Protein AF-A0A914HNK4-F1 (afdb_monomer)

Foldseek 3Di:
DDDDDDDPPPPPDDDPVVVQVVVVVVVCLVPVDDPVCQVPVCVLQLDDDDPDPVDQDCVSCVCCPPNHDDDHDDDDDDLQSPFPDDDDPPDDDDDDDDDDDQCVNRVDDPPDDDDDDDDDDDDDDDDDDDDDPVVVVVVVVVCVVDPDDTDGDDDGDDDDDDDPPDPDDDDDPDDDDDDPDDQWDWDADPNDIPPNDIQRDDLPVLRCVVQVQQQCVLVVNRPDPDDPPCDSNCCSPPDPDGDDDPDPPPPPD

Organism: Globodera rostochiensis (NCBI:txid31243)

Secondary structure (DSSP, 8-state):
--PPP---------SSHHHHHHHHHHHHHHHHS-HHHHHHTTTTTT----S-TTS--HHHHGGGGGG-----------GGGGSSSPPPTT-------PPPPHHHHTT--TTS-----------------PPPHHHHHHHHHHHHHS-----------------TT-S-----S-SS---S------EEETTEEESSS----BTTTTBTHHHHHHHHHHTT-TTSS---S--TTHHHHT---------------

Structure (mmCIF, N/CA/C/O backbone):
data_AF-A0A914HNK4-F1
#
_entry.id   AF-A0A914HNK4-F1
#
loop_
_atom_site.group_PDB
_atom_site.id
_atom_site.type_symbol
_atom_site.label_atom_id
_atom_site.label_alt_id
_atom_site.label_comp_id
_atom_site.label_asym_id
_atom_site.label_entity_id
_atom_site.label_seq_id
_atom_site.pdbx_PDB_ins_code
_atom_site.Cartn_x
_atom_site.Cartn_y
_atom_site.Cartn_z
_atom_site.occupancy
_atom_site.B_iso_or_equiv
_atom_site.auth_seq_id
_atom_site.auth_comp_id
_atom_site.auth_asym_id
_atom_site.auth_atom_id
_atom_site.pdbx_PDB_model_num
ATOM 1 N N . MET A 1 1 ? 20.812 17.623 50.195 1.00 41.59 1 MET A N 1
ATOM 2 C CA . MET A 1 1 ? 20.815 17.655 48.720 1.00 41.59 1 MET A CA 1
ATOM 3 C C . MET A 1 1 ? 21.854 16.670 48.224 1.00 41.59 1 MET A C 1
ATOM 5 O O . MET A 1 1 ? 23.027 16.880 48.506 1.00 41.59 1 MET A O 1
ATOM 9 N N . PRO A 1 2 ? 21.433 15.598 47.547 1.00 26.11 2 PRO A N 1
ATOM 10 C CA . PRO A 1 2 ? 22.301 14.939 46.588 1.00 26.11 2 PRO A CA 1
ATOM 11 C C . PRO A 1 2 ? 21.613 14.843 45.221 1.00 26.11 2 PRO A C 1
ATOM 13 O O . PRO A 1 2 ? 20.472 14.410 45.087 1.00 26.11 2 PRO A O 1
ATOM 16 N N . THR A 1 3 ? 22.340 15.309 44.218 1.00 31.55 3 THR A N 1
ATOM 17 C CA . THR A 1 3 ? 22.081 15.225 42.785 1.00 31.55 3 THR A CA 1
ATOM 18 C C . THR A 1 3 ? 22.049 13.765 42.332 1.00 31.55 3 THR A C 1
ATOM 20 O O . THR A 1 3 ? 23.049 13.058 42.435 1.00 31.55 3 THR A O 1
ATOM 23 N N . THR A 1 4 ? 20.915 13.308 41.801 1.00 30.41 4 THR A N 1
ATOM 24 C CA . THR A 1 4 ? 20.829 12.029 41.090 1.00 30.41 4 THR A CA 1
ATOM 25 C C . THR A 1 4 ? 21.347 12.211 39.667 1.00 30.41 4 THR A C 1
ATOM 27 O O . THR A 1 4 ? 20.797 12.988 38.887 1.00 30.41 4 THR A O 1
ATOM 30 N N . MET A 1 5 ? 22.431 11.502 39.356 1.00 26.88 5 MET A N 1
ATOM 31 C CA . MET A 1 5 ? 22.945 11.304 38.005 1.00 26.88 5 MET A CA 1
ATOM 32 C C . MET A 1 5 ? 21.845 10.726 37.103 1.00 26.88 5 MET A C 1
ATOM 34 O O . MET A 1 5 ? 21.235 9.709 37.423 1.00 26.88 5 MET A O 1
ATOM 38 N N . ASN A 1 6 ? 21.599 11.397 35.978 1.00 32.06 6 ASN A N 1
ATOM 39 C CA . ASN A 1 6 ? 20.833 10.857 34.863 1.00 32.06 6 ASN A CA 1
ATOM 40 C C . ASN A 1 6 ? 21.664 9.761 34.187 1.00 32.06 6 ASN A C 1
ATOM 42 O O . ASN A 1 6 ? 22.653 10.078 33.528 1.00 32.06 6 ASN A O 1
ATOM 46 N N . ASP A 1 7 ? 21.242 8.504 34.303 1.00 26.48 7 ASP A N 1
ATOM 47 C CA . ASP A 1 7 ? 21.759 7.419 33.469 1.00 26.48 7 ASP A CA 1
ATOM 48 C C . ASP A 1 7 ? 20.991 7.372 32.134 1.00 26.48 7 ASP A C 1
ATOM 50 O O . ASP A 1 7 ? 19.780 7.122 32.118 1.00 26.48 7 ASP A O 1
ATOM 54 N N . PRO A 1 8 ? 21.658 7.573 30.983 1.00 35.38 8 PRO A N 1
ATOM 55 C CA . PRO A 1 8 ? 21.037 7.479 29.676 1.00 35.38 8 PRO A CA 1
ATOM 56 C C . PRO A 1 8 ? 21.084 6.021 29.215 1.00 35.38 8 PRO A C 1
ATOM 58 O O . PRO A 1 8 ? 21.949 5.621 28.445 1.00 35.38 8 PRO A O 1
ATOM 61 N N . LYS A 1 9 ? 20.129 5.204 29.659 1.00 27.27 9 LYS A N 1
ATOM 62 C CA . LYS A 1 9 ? 19.832 3.923 29.001 1.00 27.27 9 LYS A CA 1
ATOM 63 C C . LYS A 1 9 ? 18.525 4.046 28.231 1.00 27.27 9 LYS A C 1
ATOM 65 O O . LYS A 1 9 ? 17.505 3.466 28.595 1.00 27.27 9 LYS A O 1
ATOM 70 N N . LYS A 1 10 ? 18.574 4.804 27.127 1.00 30.48 10 LYS A N 1
ATOM 71 C CA . LYS A 1 10 ? 17.690 4.538 25.986 1.00 30.48 10 LYS A CA 1
ATOM 72 C C . LYS A 1 10 ? 17.990 3.103 25.570 1.00 30.48 10 LYS A C 1
ATOM 74 O O . LYS A 1 10 ? 19.060 2.835 25.037 1.00 30.48 10 LYS A O 1
ATOM 79 N N . LYS A 1 11 ? 17.084 2.181 25.893 1.00 28.31 11 LYS A N 1
ATOM 80 C CA . LYS A 1 11 ? 17.089 0.848 25.300 1.00 28.31 11 LYS A CA 1
ATOM 81 C C . LYS A 1 11 ? 17.112 1.054 23.785 1.00 28.31 11 LYS A C 1
ATOM 83 O O . LYS A 1 11 ? 16.215 1.713 23.260 1.00 28.31 11 LYS A O 1
ATOM 88 N N . GLU A 1 12 ? 18.149 0.550 23.124 1.00 26.45 12 GLU A N 1
ATOM 89 C CA . GLU A 1 12 ? 18.161 0.298 21.685 1.00 26.45 12 GLU A CA 1
ATOM 90 C C . GLU A 1 12 ? 17.046 -0.709 21.385 1.00 26.45 12 GLU A C 1
ATOM 92 O O . GLU A 1 12 ? 17.244 -1.917 21.334 1.00 26.45 12 GLU A O 1
ATOM 97 N N . GLY A 1 13 ? 15.823 -0.201 21.309 1.00 24.75 13 GLY A N 1
ATOM 98 C CA . GLY A 1 13 ? 14.720 -0.825 20.609 1.00 24.75 13 GLY A CA 1
ATOM 99 C C . GLY A 1 13 ? 14.635 -0.170 19.238 1.00 24.75 13 GLY A C 1
ATOM 100 O O . GLY A 1 13 ? 14.875 1.032 19.117 1.00 24.75 13 GLY A O 1
ATOM 101 N N . TRP A 1 14 ? 14.342 -0.982 18.230 1.00 24.53 14 TRP A N 1
ATOM 102 C CA . TRP A 1 14 ? 14.028 -0.629 16.845 1.00 24.53 14 TRP A CA 1
ATOM 103 C C . TRP A 1 14 ? 13.582 0.837 16.642 1.00 24.53 14 TRP A C 1
ATOM 105 O O . TRP A 1 14 ? 12.687 1.315 17.346 1.00 24.53 14 TRP A O 1
ATOM 115 N N . PRO A 1 15 ? 14.182 1.576 15.691 1.00 35.34 15 PRO A N 1
ATOM 116 C CA . PRO A 1 15 ? 14.077 3.030 15.621 1.00 35.34 15 PRO A CA 1
ATOM 117 C C . PRO A 1 15 ? 12.673 3.494 15.209 1.00 35.34 15 PRO A C 1
ATOM 119 O O . PRO A 1 15 ? 12.412 3.692 14.029 1.00 35.34 15 PRO A O 1
ATOM 122 N N . ASN A 1 16 ? 11.774 3.745 16.169 1.00 41.25 16 ASN A N 1
ATOM 123 C CA . ASN A 1 16 ? 10.491 4.450 15.977 1.00 41.25 16 ASN A CA 1
ATOM 124 C C . ASN A 1 16 ? 9.637 3.967 14.776 1.00 41.25 16 ASN A C 1
ATOM 126 O O . ASN A 1 16 ? 8.838 4.724 14.222 1.00 41.25 16 ASN A O 1
ATOM 130 N N . GLU A 1 17 ? 9.803 2.717 14.345 1.00 45.91 17 GLU A N 1
ATOM 131 C CA . GLU A 1 17 ? 9.047 2.110 13.252 1.00 45.91 17 GLU A CA 1
ATOM 132 C C . GLU A 1 17 ? 7.558 1.878 13.541 1.00 45.91 17 GLU A C 1
ATOM 134 O O . GLU A 1 17 ? 6.775 2.047 12.600 1.00 45.91 17 GLU A O 1
ATOM 139 N N . PRO A 1 18 ? 7.106 1.554 14.777 1.00 48.44 18 PRO A N 1
ATOM 140 C CA . PRO A 1 18 ? 5.693 1.246 14.977 1.00 48.44 18 PRO A CA 1
ATOM 141 C C . PRO A 1 18 ? 4.793 2.458 14.688 1.00 48.44 18 PRO A C 1
ATOM 143 O O . PRO A 1 18 ? 3.747 2.292 14.062 1.00 48.44 18 PRO A O 1
ATOM 146 N N . ASN A 1 19 ? 5.245 3.682 14.998 1.00 54.53 19 ASN A N 1
ATOM 147 C CA . ASN A 1 19 ? 4.492 4.906 14.696 1.00 54.53 19 ASN A CA 1
ATOM 148 C C . ASN A 1 19 ? 4.297 5.084 13.184 1.00 54.53 19 ASN A C 1
ATOM 150 O O . ASN A 1 19 ? 3.188 5.334 12.721 1.00 54.53 19 ASN A O 1
ATOM 154 N N . LYS A 1 20 ? 5.349 4.836 12.389 1.00 67.62 20 LYS A N 1
ATOM 155 C CA . LYS A 1 20 ? 5.287 4.972 10.925 1.00 67.62 20 LYS A CA 1
ATOM 156 C C . LYS A 1 20 ? 4.284 4.009 10.296 1.00 67.62 20 LYS A C 1
ATOM 158 O O . LYS A 1 20 ? 3.658 4.342 9.291 1.00 67.62 20 LYS A O 1
ATOM 163 N N . ARG A 1 21 ? 4.145 2.798 10.845 1.00 72.38 21 ARG A N 1
ATOM 164 C CA . ARG A 1 21 ? 3.201 1.810 10.312 1.00 72.38 21 ARG A CA 1
ATOM 165 C C . ARG A 1 21 ? 1.760 2.212 10.612 1.00 72.38 21 ARG A C 1
ATOM 167 O O . ARG A 1 21 ? 0.916 2.086 9.732 1.00 72.38 21 ARG A O 1
ATOM 174 N N . CYS A 1 22 ? 1.488 2.733 11.802 1.00 76.31 22 CYS A N 1
ATOM 175 C CA . CYS A 1 22 ? 0.156 3.211 12.164 1.00 76.31 22 CYS A CA 1
ATOM 176 C C . CYS A 1 22 ? -0.253 4.448 11.357 1.00 76.31 22 CYS A C 1
ATOM 178 O O . CYS A 1 22 ? -1.357 4.471 10.817 1.00 76.31 22 CYS A O 1
ATOM 180 N N . ASP A 1 23 ? 0.659 5.399 11.164 1.00 81.12 23 ASP A N 1
ATOM 181 C CA . ASP A 1 23 ? 0.443 6.561 10.295 1.00 81.12 23 ASP A CA 1
ATOM 182 C C . ASP A 1 23 ? 0.158 6.146 8.843 1.00 81.12 23 ASP A C 1
ATOM 184 O O . ASP A 1 23 ? -0.760 6.663 8.207 1.00 81.12 23 ASP A O 1
ATOM 188 N N . LYS A 1 24 ? 0.901 5.159 8.322 1.00 83.44 24 LYS A N 1
ATOM 189 C CA . LYS A 1 24 ? 0.671 4.601 6.983 1.00 83.44 24 LYS A CA 1
ATOM 190 C C . LYS A 1 24 ? -0.748 4.048 6.848 1.00 83.44 24 LYS A C 1
ATOM 192 O O . LYS A 1 24 ? -1.419 4.352 5.870 1.00 83.44 24 LYS A O 1
ATOM 197 N N . VAL A 1 25 ? -1.199 3.232 7.802 1.00 82.69 25 VAL A N 1
ATOM 198 C CA . VAL A 1 25 ? -2.546 2.631 7.766 1.00 82.69 25 VAL A CA 1
ATOM 199 C C . VAL A 1 25 ? -3.627 3.698 7.902 1.00 82.69 25 VAL A C 1
ATOM 201 O O . VAL A 1 25 ? -4.648 3.621 7.219 1.00 82.69 25 VAL A O 1
ATOM 204 N N . TYR A 1 26 ? -3.396 4.705 8.745 1.00 82.75 26 TYR A N 1
ATOM 205 C CA . TYR A 1 26 ? -4.299 5.839 8.894 1.00 82.75 26 TYR A CA 1
ATOM 206 C C . TYR A 1 26 ? -4.460 6.603 7.571 1.00 82.75 26 TYR A C 1
ATOM 208 O O . TYR A 1 26 ? -5.579 6.772 7.089 1.00 82.75 26 TYR A O 1
ATOM 216 N N . LEU A 1 27 ? -3.349 6.979 6.929 1.00 83.50 27 LEU A N 1
ATOM 217 C CA . LEU A 1 27 ? -3.361 7.681 5.643 1.00 83.50 27 LEU A CA 1
ATOM 218 C C . LEU A 1 27 ? -3.939 6.832 4.507 1.00 83.50 27 LEU A C 1
ATOM 220 O O . LEU A 1 27 ? -4.694 7.351 3.692 1.00 83.50 27 LEU A O 1
ATOM 224 N N . ASP A 1 28 ? -3.631 5.538 4.458 1.00 83.12 28 ASP A N 1
ATOM 225 C CA . ASP A 1 28 ? -4.189 4.616 3.463 1.00 83.12 28 ASP A CA 1
ATOM 226 C C . ASP A 1 28 ? -5.712 4.491 3.616 1.00 83.12 28 ASP A C 1
ATOM 228 O O . ASP A 1 28 ? -6.463 4.596 2.647 1.00 83.12 28 ASP A O 1
ATOM 232 N N . THR A 1 29 ? -6.200 4.385 4.853 1.00 83.88 29 THR A N 1
ATOM 233 C CA . THR A 1 29 ? -7.644 4.385 5.130 1.00 83.88 29 THR A CA 1
ATOM 234 C C . THR A 1 29 ? -8.288 5.704 4.695 1.00 83.88 29 THR A C 1
ATOM 236 O O . THR A 1 29 ? -9.396 5.703 4.155 1.00 83.88 29 THR A O 1
ATOM 239 N N . GLU A 1 30 ? -7.594 6.833 4.872 1.00 83.38 30 GLU A N 1
ATOM 240 C CA . GLU A 1 30 ? -8.105 8.150 4.496 1.00 83.38 30 GLU A CA 1
ATOM 241 C C . GLU A 1 30 ? -8.045 8.468 2.997 1.00 83.38 30 GLU A C 1
ATOM 243 O O . GLU A 1 30 ? -8.914 9.177 2.490 1.00 83.38 30 GLU A O 1
ATOM 248 N N . LEU A 1 31 ? -7.062 7.968 2.261 1.00 83.44 31 LEU A N 1
ATOM 249 C CA . LEU A 1 31 ? -6.863 8.362 0.865 1.00 83.44 31 LEU A CA 1
ATOM 250 C C . LEU A 1 31 ? -7.392 7.323 -0.127 1.00 83.44 31 LEU A C 1
ATOM 252 O O . LEU A 1 31 ? -7.830 7.697 -1.213 1.00 83.44 31 LEU A O 1
ATOM 256 N N . SER A 1 32 ? -7.412 6.042 0.244 1.00 83.94 32 SER A N 1
ATOM 257 C CA . SER A 1 32 ? -7.678 4.955 -0.706 1.00 83.94 32 SER A CA 1
ATOM 258 C C . SER A 1 32 ? -9.162 4.613 -0.868 1.00 83.94 32 SER A C 1
ATOM 2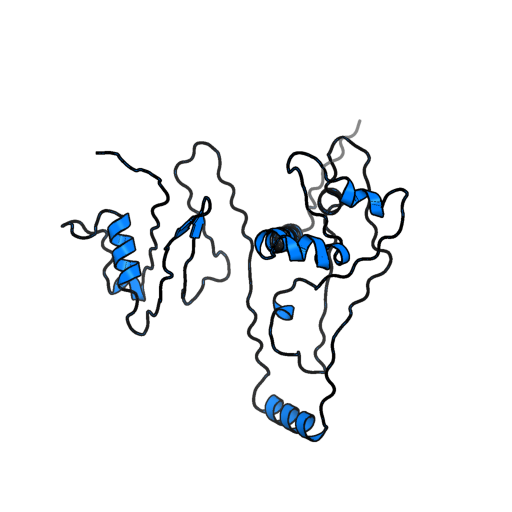60 O O . SER A 1 32 ? -9.546 4.016 -1.874 1.00 83.94 32 SER A O 1
ATOM 262 N N . TYR A 1 33 ? -10.019 4.980 0.093 1.00 85.06 33 TYR A N 1
ATOM 263 C CA . TYR A 1 33 ? -11.426 4.562 0.102 1.00 85.06 33 TYR A CA 1
ATOM 264 C C . TYR A 1 33 ? -12.404 5.714 -0.167 1.00 85.06 33 TYR A C 1
ATOM 266 O O . TYR A 1 33 ? -12.241 6.812 0.374 1.00 85.06 33 TYR A O 1
ATOM 274 N N . PRO A 1 34 ? -13.480 5.470 -0.943 1.00 87.56 34 PRO A N 1
ATOM 275 C CA . PRO A 1 34 ? -14.521 6.463 -1.159 1.00 87.56 34 PRO A CA 1
ATOM 276 C C . PRO A 1 34 ? -15.298 6.733 0.134 1.00 87.56 34 PRO A C 1
ATOM 278 O O . PRO A 1 34 ? -15.465 5.854 0.981 1.00 87.56 34 PRO A O 1
ATOM 281 N N . ILE A 1 35 ? -15.848 7.943 0.246 1.00 85.88 35 ILE A N 1
ATOM 282 C CA . ILE A 1 35 ? -16.588 8.404 1.434 1.00 85.88 35 ILE A CA 1
ATOM 283 C C . ILE A 1 35 ? -17.744 7.450 1.781 1.00 85.88 35 ILE A C 1
ATOM 285 O O . ILE A 1 35 ? -17.919 7.097 2.941 1.00 85.88 35 ILE A O 1
ATOM 289 N N . ALA A 1 36 ? -18.466 6.939 0.779 1.00 86.50 36 ALA A N 1
ATOM 290 C CA . ALA A 1 36 ? -19.566 5.998 0.998 1.00 86.50 36 ALA A CA 1
ATOM 291 C C . ALA A 1 36 ? -19.124 4.693 1.687 1.00 86.50 36 ALA A C 1
ATOM 293 O O . ALA A 1 36 ? -19.836 4.175 2.543 1.00 86.50 36 ALA A O 1
ATOM 294 N N . ALA A 1 37 ? -17.943 4.165 1.347 1.00 85.81 37 ALA A N 1
ATOM 295 C CA . ALA A 1 37 ? -17.419 2.967 1.999 1.00 85.81 37 ALA A CA 1
ATOM 296 C C . ALA A 1 37 ? -17.023 3.269 3.449 1.00 85.81 37 ALA A C 1
ATOM 298 O O . ALA A 1 37 ? -17.329 2.474 4.341 1.00 85.81 37 ALA A O 1
ATOM 299 N N . LYS A 1 38 ? -16.384 4.426 3.673 1.00 86.06 38 LYS A N 1
ATOM 300 C CA . LYS A 1 38 ? -15.967 4.915 4.994 1.00 86.06 38 LYS A CA 1
ATOM 301 C C . LYS A 1 38 ? -17.135 5.067 5.963 1.00 86.06 38 LYS A C 1
ATOM 303 O O . LYS A 1 38 ? -17.037 4.638 7.108 1.00 86.06 38 LYS A O 1
ATOM 308 N N . ASP A 1 39 ? -18.243 5.621 5.488 1.00 82.44 39 ASP A N 1
ATOM 309 C CA . ASP A 1 39 ? -19.430 5.824 6.316 1.00 82.44 39 ASP A CA 1
ATOM 310 C C . ASP A 1 39 ? -20.208 4.517 6.560 1.00 82.44 39 ASP A C 1
ATOM 312 O O . ASP A 1 39 ? -20.894 4.394 7.572 1.00 82.44 39 ASP A O 1
ATOM 316 N N . ALA A 1 40 ? -20.085 3.525 5.668 1.00 83.69 40 ALA A N 1
ATOM 317 C CA . ALA A 1 40 ? -20.773 2.240 5.782 1.00 83.69 40 ALA A CA 1
ATOM 318 C C . ALA A 1 40 ? -19.954 1.174 6.535 1.00 83.69 40 ALA A C 1
ATOM 320 O O . ALA A 1 40 ? -20.255 0.835 7.677 1.00 83.69 40 ALA A O 1
ATOM 321 N N . TYR A 1 41 ? -18.929 0.606 5.890 1.00 83.56 41 TYR A N 1
ATOM 322 C CA . TYR A 1 41 ? -18.212 -0.568 6.401 1.00 83.56 41 TYR A CA 1
ATOM 323 C C . TYR A 1 41 ? -17.167 -0.200 7.454 1.00 83.56 41 TYR A C 1
ATOM 325 O O . TYR A 1 41 ? -16.999 -0.914 8.441 1.00 83.56 41 TYR A O 1
ATOM 333 N N . PHE A 1 42 ? -16.475 0.928 7.285 1.00 85.19 42 PHE A N 1
ATOM 334 C CA . PHE A 1 42 ? -15.382 1.279 8.193 1.00 85.19 42 PHE A CA 1
ATOM 335 C C . PHE A 1 42 ? -15.863 1.661 9.599 1.00 85.19 42 PHE A C 1
ATOM 337 O O . PHE A 1 42 ? -15.088 1.530 10.545 1.00 85.19 42 PHE A O 1
ATOM 344 N N . GLY A 1 43 ? -17.143 2.000 9.784 1.00 82.88 43 GLY A N 1
ATOM 345 C CA . GLY A 1 43 ? -17.730 2.125 11.123 1.00 82.88 43 GLY A CA 1
ATOM 346 C C . GLY A 1 43 ? -17.557 0.851 11.964 1.00 82.88 43 GLY A C 1
ATOM 347 O O . GLY A 1 43 ? -17.223 0.931 13.145 1.00 82.88 43 GLY A O 1
ATOM 348 N N . VAL A 1 44 ? -17.662 -0.330 11.340 1.00 85.56 44 VAL A N 1
ATOM 349 C CA . VAL A 1 44 ? -17.431 -1.634 11.992 1.00 85.56 44 VAL A CA 1
ATOM 350 C C . VAL A 1 44 ? -15.961 -1.825 12.385 1.00 85.56 44 VAL A C 1
ATOM 352 O O . VAL A 1 44 ? -15.667 -2.438 13.410 1.00 85.56 44 VAL A O 1
ATOM 355 N N . ALA A 1 45 ? -15.043 -1.246 11.610 1.00 84.81 45 ALA A N 1
ATOM 356 C CA . ALA A 1 45 ? -13.614 -1.213 11.910 1.00 84.81 45 ALA A CA 1
ATOM 357 C C . ALA A 1 45 ? -13.240 -0.166 12.979 1.00 84.81 45 ALA A C 1
ATOM 359 O O . ALA A 1 45 ? -12.064 -0.029 13.317 1.00 84.81 45 ALA A O 1
ATOM 360 N N . GLY A 1 46 ? -14.217 0.554 13.547 1.00 82.38 46 GLY A N 1
ATOM 361 C CA . GLY A 1 46 ? -13.980 1.606 14.539 1.00 82.38 46 GLY A CA 1
ATOM 362 C C . GLY A 1 46 ? -13.488 2.917 13.930 1.00 82.38 46 GLY A C 1
ATOM 363 O O . GLY A 1 46 ? -12.942 3.761 14.637 1.00 82.38 46 GLY A O 1
ATOM 364 N N . TYR A 1 47 ? -13.665 3.098 12.622 1.00 85.06 47 TYR A N 1
ATOM 365 C CA . TYR A 1 47 ? -13.354 4.348 11.951 1.00 85.06 47 TYR A CA 1
ATOM 366 C C . TYR A 1 47 ? -14.495 5.349 12.125 1.00 85.06 47 TYR A C 1
ATOM 368 O O . TYR A 1 47 ? -15.662 5.051 11.867 1.00 85.06 47 TYR A O 1
ATOM 376 N N . PHE A 1 48 ? -14.134 6.574 12.494 1.00 82.44 48 PHE A N 1
ATOM 377 C CA . PHE A 1 48 ? -15.065 7.690 12.578 1.00 82.44 48 PHE A CA 1
ATOM 378 C C . PHE A 1 48 ? -14.504 8.855 11.775 1.00 82.44 48 PHE A C 1
ATOM 380 O O . PHE A 1 48 ? -13.474 9.431 12.140 1.00 82.44 48 PHE A O 1
ATOM 387 N N . ARG A 1 49 ? -15.202 9.193 10.689 1.00 79.00 49 ARG A N 1
ATOM 388 C CA . ARG A 1 49 ? -14.851 10.297 9.799 1.00 79.00 49 ARG A CA 1
ATOM 389 C C . ARG A 1 49 ? -14.926 11.633 10.530 1.00 79.00 49 ARG A C 1
ATOM 391 O O . ARG A 1 49 ? -15.936 11.930 11.178 1.00 79.00 49 ARG A O 1
ATOM 398 N N . ASP A 1 50 ? -13.893 12.449 10.363 1.00 77.81 50 ASP A N 1
ATOM 399 C CA . ASP A 1 50 ? -13.867 13.824 10.854 1.00 77.81 50 ASP A CA 1
ATOM 400 C C . ASP A 1 50 ? -14.649 14.730 9.897 1.00 77.81 50 ASP A C 1
ATOM 402 O O . ASP A 1 50 ? -14.407 14.748 8.689 1.00 77.81 50 ASP A O 1
ATOM 406 N N . THR A 1 51 ? -15.644 15.444 10.426 1.00 74.44 51 THR A N 1
ATOM 407 C CA . THR A 1 51 ? -16.417 16.440 9.665 1.00 74.44 51 THR A CA 1
ATOM 408 C C . THR A 1 51 ? -15.704 17.787 9.619 1.00 74.44 51 THR A C 1
ATOM 410 O O . THR A 1 51 ? -15.697 18.419 8.570 1.00 74.44 51 THR A O 1
ATOM 413 N N . ASP A 1 52 ? -15.051 18.168 10.723 1.00 76.19 52 ASP A N 1
ATOM 414 C CA . ASP A 1 52 ? -14.245 19.382 10.858 1.00 76.19 52 ASP A CA 1
ATOM 415 C C . ASP A 1 52 ? -12.822 18.995 11.282 1.00 76.19 52 ASP A C 1
ATOM 417 O O . ASP A 1 52 ? -12.636 18.458 12.370 1.00 76.19 52 ASP A O 1
ATOM 421 N N . LEU A 1 53 ? -11.803 19.307 10.473 1.00 68.88 53 LEU A N 1
ATOM 422 C CA . LEU A 1 53 ? -10.401 18.984 10.803 1.00 68.88 53 LEU A CA 1
ATOM 423 C C . LEU A 1 53 ? -9.860 19.779 12.006 1.00 68.88 53 LEU A C 1
ATOM 425 O O . LEU A 1 53 ? -8.827 19.430 12.567 1.00 68.88 53 LEU A O 1
ATOM 429 N N . SER A 1 54 ? -10.529 20.868 12.388 1.00 70.06 54 SER A N 1
ATOM 430 C CA . SER A 1 54 ? -10.101 21.753 13.478 1.00 70.06 54 SER A CA 1
ATOM 431 C C . SER A 1 54 ? -10.634 21.341 14.849 1.00 70.06 54 SER A C 1
ATOM 433 O O . SER A 1 54 ? -10.264 21.959 15.843 1.00 70.06 54 SER A O 1
ATOM 435 N N . LYS A 1 55 ? -11.535 20.354 14.919 1.00 70.50 55 LYS A N 1
ATOM 436 C CA . LYS A 1 55 ? -12.155 19.908 16.170 1.00 70.50 55 LYS A CA 1
ATOM 437 C C . LYS A 1 55 ? -11.945 18.419 16.355 1.00 70.50 55 LYS A C 1
ATOM 439 O O . LYS A 1 55 ? -12.067 17.640 15.414 1.00 70.50 55 LYS A O 1
ATOM 444 N N . VAL A 1 56 ? -11.686 18.021 17.597 1.00 68.44 56 VAL A N 1
ATOM 445 C CA . VAL A 1 56 ? -11.649 16.605 17.953 1.00 68.44 56 VAL A CA 1
ATOM 446 C C . VAL A 1 56 ? -13.031 15.996 17.737 1.00 68.44 56 VAL A C 1
ATOM 448 O O . VAL A 1 56 ? -14.054 16.553 18.133 1.00 68.44 56 VAL A O 1
ATOM 451 N N . ASN A 1 57 ? -13.060 14.837 17.091 1.00 72.25 57 ASN A N 1
ATOM 452 C CA . ASN A 1 57 ? -14.295 14.153 16.768 1.00 72.25 57 ASN A CA 1
ATOM 453 C C . ASN A 1 57 ? -14.824 13.364 17.965 1.00 72.25 57 ASN A C 1
ATOM 455 O O . ASN A 1 57 ? -14.403 12.237 18.239 1.00 72.25 57 ASN A O 1
ATOM 459 N N . ASP A 1 58 ? -15.814 13.940 18.644 1.00 71.94 58 ASP A N 1
ATOM 460 C CA . ASP A 1 58 ? -16.474 13.331 19.802 1.00 71.94 58 ASP A CA 1
ATOM 461 C C . ASP A 1 58 ? -17.081 11.952 19.501 1.00 71.94 58 ASP A C 1
ATOM 463 O O . ASP A 1 58 ? -17.284 11.149 20.414 1.00 71.94 58 ASP A O 1
ATOM 467 N N . LYS A 1 59 ? -17.361 11.630 18.228 1.00 76.38 59 LYS A N 1
ATOM 468 C CA . LYS A 1 59 ? -17.898 10.317 17.840 1.00 76.38 59 LYS A CA 1
ATOM 469 C C . LYS A 1 59 ? -16.928 9.172 18.136 1.00 76.38 59 LYS A C 1
ATOM 471 O O . LYS A 1 59 ? -17.405 8.075 18.387 1.00 76.38 59 LYS A O 1
ATOM 476 N N . ARG A 1 60 ? -15.613 9.426 18.171 1.00 75.19 60 ARG A N 1
ATOM 477 C CA . ARG A 1 60 ? -14.593 8.422 18.533 1.00 75.19 60 ARG A CA 1
ATOM 478 C C . ARG A 1 60 ? -14.641 8.062 20.017 1.00 75.19 60 ARG A C 1
ATOM 480 O O . ARG A 1 60 ? -14.399 6.920 20.385 1.00 75.19 60 ARG A O 1
ATOM 487 N N . ARG A 1 61 ? -14.976 9.036 20.870 1.00 73.50 61 ARG A N 1
ATOM 488 C CA . ARG A 1 61 ? -14.991 8.873 22.332 1.00 73.50 61 ARG A CA 1
ATOM 489 C C . ARG A 1 61 ? -16.320 8.347 22.855 1.00 73.50 61 ARG A C 1
ATOM 491 O O . ARG A 1 61 ? -16.329 7.599 23.822 1.00 73.50 61 ARG A O 1
ATOM 498 N N . LYS A 1 62 ? -17.440 8.702 22.219 1.00 78.38 62 LYS A N 1
ATOM 499 C CA . LYS A 1 62 ? -18.791 8.311 22.664 1.00 78.38 62 LYS A CA 1
ATOM 500 C C . LYS A 1 62 ? -18.972 6.805 22.921 1.00 78.38 62 LYS A C 1
ATOM 502 O O . LYS A 1 62 ? -19.552 6.483 23.953 1.00 78.38 62 LYS A O 1
ATOM 507 N N . PRO A 1 63 ? -18.493 5.887 22.058 1.00 76.69 63 PRO A N 1
ATOM 508 C CA . PRO A 1 63 ? -18.638 4.450 22.294 1.00 76.69 63 PRO A CA 1
ATOM 509 C C . PRO A 1 63 ? -17.838 3.939 23.498 1.00 76.69 63 PRO A C 1
ATOM 511 O O . PRO A 1 63 ? -18.214 2.936 24.091 1.00 76.69 63 PRO A O 1
ATOM 514 N N . LEU A 1 64 ? -16.756 4.635 23.854 1.00 76.50 64 LEU A N 1
ATOM 515 C CA . LEU A 1 64 ? -15.834 4.292 24.942 1.00 76.50 64 LEU A CA 1
ATOM 516 C C . LEU A 1 64 ? -16.089 5.113 26.217 1.00 76.50 64 LEU A C 1
ATOM 518 O O . LEU A 1 64 ? -15.413 4.924 27.229 1.00 76.50 64 LEU A O 1
ATOM 522 N N . ALA A 1 65 ? -17.048 6.041 26.179 1.00 76.31 65 ALA A N 1
ATOM 523 C CA . ALA A 1 65 ? -17.412 6.849 27.330 1.00 76.31 65 ALA A CA 1
ATOM 524 C C . ALA A 1 65 ? -17.898 5.946 28.472 1.00 76.31 65 ALA A C 1
ATOM 526 O O . ALA A 1 65 ? -18.540 4.921 28.236 1.00 76.31 65 ALA A O 1
ATOM 527 N N . GLU A 1 66 ? -17.596 6.346 29.710 1.00 80.75 66 GLU A N 1
ATOM 528 C CA . GLU A 1 66 ? -17.952 5.590 30.924 1.00 80.75 66 GLU A CA 1
ATOM 529 C C . GLU A 1 66 ? -17.287 4.201 31.000 1.00 80.75 66 GLU A C 1
ATOM 531 O O . GLU A 1 66 ? -17.834 3.286 31.610 1.00 80.75 66 GLU A O 1
ATOM 536 N N . SER A 1 67 ? -16.113 4.030 30.374 1.00 80.69 67 SER A N 1
ATOM 537 C CA . SER A 1 67 ? -15.345 2.773 30.384 1.00 80.69 67 SER A CA 1
ATOM 538 C C . SER A 1 67 ? -16.103 1.581 29.787 1.00 80.69 67 SER A C 1
ATOM 540 O O . SER A 1 67 ? -15.917 0.435 30.199 1.00 80.69 67 SER A O 1
ATOM 542 N N . LYS A 1 68 ? -16.964 1.839 28.797 1.00 84.62 68 LYS A N 1
ATOM 543 C CA . LYS A 1 68 ? -17.664 0.782 28.063 1.00 84.62 68 LYS A CA 1
ATOM 544 C C . LYS A 1 68 ? -16.705 0.035 27.145 1.00 84.62 68 LYS A C 1
ATOM 546 O O . LYS A 1 68 ? -15.889 0.635 26.447 1.00 84.62 68 LYS A O 1
ATOM 551 N N . ALA A 1 69 ? -16.844 -1.287 27.121 1.00 84.69 69 ALA A N 1
ATOM 552 C CA . ALA A 1 69 ? -16.146 -2.123 26.159 1.00 84.69 69 ALA A CA 1
ATOM 553 C C . ALA A 1 69 ? -16.697 -1.862 24.749 1.00 84.69 69 ALA A C 1
ATOM 555 O O . ALA A 1 69 ? -17.911 -1.857 24.537 1.00 84.69 69 ALA A O 1
ATOM 556 N N . TYR A 1 70 ? -15.797 -1.670 23.788 1.00 85.69 70 TYR A N 1
ATOM 557 C CA . TYR A 1 70 ? -16.131 -1.483 22.381 1.00 85.69 70 TYR A CA 1
ATOM 558 C C . TYR A 1 70 ? -15.537 -2.623 21.557 1.00 85.69 70 TYR A C 1
ATOM 560 O O . TYR A 1 70 ? -14.346 -2.910 21.658 1.00 85.69 70 TYR A O 1
ATOM 568 N N . GLN A 1 71 ? -16.366 -3.265 20.735 1.00 88.81 71 GLN A N 1
ATOM 569 C CA . GLN A 1 71 ? -15.928 -4.321 19.830 1.00 88.81 71 GLN A CA 1
ATOM 570 C C . GLN A 1 71 ? -15.741 -3.753 18.425 1.00 88.81 71 GLN A C 1
ATOM 572 O O . GLN A 1 71 ? -16.626 -3.091 17.888 1.00 88.81 71 GLN A O 1
ATOM 577 N N . THR A 1 72 ? -14.599 -4.059 17.818 1.00 88.38 72 THR A N 1
ATOM 578 C CA . THR A 1 72 ? -14.277 -3.697 16.437 1.00 88.38 72 THR A CA 1
ATOM 579 C C . THR A 1 72 ? -13.726 -4.907 15.697 1.00 88.38 72 THR A C 1
ATOM 581 O O . THR A 1 72 ? -13.130 -5.801 16.302 1.00 88.38 72 THR A O 1
ATOM 584 N N . ILE A 1 73 ? -13.932 -4.943 14.383 1.00 89.56 73 ILE A N 1
ATOM 585 C CA . ILE A 1 73 ? -13.290 -5.909 13.497 1.00 89.56 73 ILE A CA 1
ATOM 586 C C . ILE A 1 73 ? -12.764 -5.186 12.263 1.00 89.56 73 ILE A C 1
ATOM 588 O O . ILE A 1 73 ? -13.492 -4.484 11.563 1.00 89.56 73 ILE A O 1
ATOM 592 N N . SER A 1 74 ? -11.480 -5.374 11.983 1.00 87.00 74 SER A N 1
ATOM 593 C CA . SER A 1 74 ? -10.811 -4.775 10.836 1.00 87.00 74 SER A CA 1
ATOM 594 C C . SER A 1 74 ? -9.902 -5.788 10.145 1.00 87.00 74 SER A C 1
ATOM 596 O O . SER A 1 74 ? -9.512 -6.810 10.714 1.00 87.00 74 SER A O 1
ATOM 598 N N . LYS A 1 75 ? -9.585 -5.520 8.874 1.00 85.75 75 LYS A N 1
ATOM 599 C CA . LYS A 1 75 ? -8.577 -6.292 8.148 1.00 85.75 75 LYS A CA 1
ATOM 600 C C . LYS A 1 75 ? -7.198 -5.920 8.691 1.00 85.75 75 LYS A C 1
ATOM 602 O O . LYS A 1 75 ? -6.860 -4.740 8.764 1.00 85.75 75 LYS A O 1
ATOM 607 N N . LEU A 1 76 ? -6.378 -6.924 8.994 1.00 86.00 76 LEU A N 1
ATOM 608 C CA . LEU A 1 76 ? -4.996 -6.701 9.401 1.00 86.00 76 LEU A CA 1
ATOM 609 C C . LEU A 1 76 ? -4.180 -6.127 8.235 1.00 86.00 76 LEU A C 1
ATOM 611 O O . LEU A 1 76 ? -4.041 -6.757 7.184 1.00 86.00 76 LEU A O 1
ATOM 615 N N . SER A 1 77 ? -3.632 -4.926 8.430 1.00 81.38 77 SER A N 1
ATOM 616 C CA . SER A 1 77 ? -2.797 -4.264 7.428 1.00 81.38 77 SER A CA 1
ATOM 617 C C . SER A 1 77 ? -1.344 -4.744 7.522 1.00 81.38 77 SER A C 1
ATOM 619 O O . SER A 1 77 ? -0.500 -4.211 8.254 1.00 81.38 77 SER A O 1
ATOM 621 N N . ALA A 1 78 ? -1.050 -5.811 6.785 1.00 82.38 78 ALA A N 1
ATOM 622 C CA . ALA A 1 78 ? 0.308 -6.270 6.526 1.00 82.38 78 ALA A CA 1
ATOM 623 C C . ALA A 1 78 ? 0.469 -6.603 5.046 1.00 82.38 78 ALA A C 1
ATOM 625 O O . ALA A 1 78 ? -0.443 -7.146 4.424 1.00 82.38 78 ALA A O 1
ATOM 626 N N . ASP A 1 79 ? 1.650 -6.316 4.502 1.00 83.12 79 ASP A N 1
ATOM 627 C CA . ASP A 1 79 ? 1.921 -6.458 3.069 1.00 83.12 79 ASP A CA 1
ATOM 628 C C . ASP A 1 79 ? 1.745 -7.915 2.586 1.00 83.12 79 ASP A C 1
ATOM 630 O O . ASP A 1 79 ? 1.315 -8.142 1.456 1.00 83.12 79 ASP A O 1
ATOM 634 N N . ILE A 1 80 ? 1.981 -8.906 3.458 1.00 83.50 80 ILE A N 1
ATOM 635 C CA . ILE A 1 80 ? 1.765 -10.335 3.168 1.00 83.50 80 ILE A CA 1
ATOM 636 C C . ILE A 1 80 ? 0.280 -10.716 3.030 1.00 83.50 80 ILE A C 1
ATOM 638 O O . ILE A 1 80 ? -0.044 -11.625 2.277 1.00 83.50 80 ILE A O 1
ATOM 642 N N . PHE A 1 81 ? -0.641 -10.002 3.689 1.00 84.00 81 PHE A N 1
ATOM 643 C CA . PHE A 1 81 ? -2.091 -10.262 3.612 1.00 84.00 81 PHE A CA 1
ATOM 644 C C . PHE A 1 81 ? -2.777 -9.509 2.461 1.00 84.00 81 PHE A C 1
ATOM 646 O O . PHE A 1 81 ? -4.003 -9.537 2.324 1.00 84.00 81 PHE A O 1
ATOM 653 N N . ASN A 1 82 ? -1.994 -8.807 1.640 1.00 82.25 82 ASN A N 1
ATOM 654 C CA . ASN A 1 82 ? -2.463 -8.068 0.470 1.00 82.25 82 ASN A CA 1
ATOM 655 C C . ASN A 1 82 ? -2.135 -8.781 -0.852 1.00 82.25 82 ASN A C 1
ATOM 657 O O . ASN A 1 82 ? -2.160 -8.151 -1.907 1.00 82.25 82 ASN A O 1
ATOM 661 N N . GLN A 1 83 ? -1.832 -10.079 -0.802 1.00 85.31 83 GLN A N 1
ATOM 662 C CA . GLN A 1 83 ? -1.710 -10.917 -1.991 1.00 85.31 83 GLN A CA 1
ATOM 663 C C . GLN A 1 83 ? -3.010 -11.667 -2.304 1.00 85.31 83 GLN A C 1
ATOM 665 O O . GLN A 1 83 ? -3.810 -11.937 -1.409 1.00 85.31 83 GLN A O 1
ATOM 670 N N . ASP A 1 84 ? -3.167 -12.072 -3.563 1.00 83.56 84 ASP A N 1
ATOM 671 C CA . ASP A 1 84 ? -4.342 -12.819 -4.032 1.00 83.56 84 ASP A CA 1
ATOM 672 C C . ASP A 1 84 ? -4.263 -14.327 -3.727 1.00 83.56 84 ASP A C 1
ATOM 674 O O . ASP A 1 84 ? -5.266 -15.035 -3.799 1.00 83.56 84 ASP A O 1
ATOM 678 N N . LEU A 1 85 ? -3.069 -14.837 -3.401 1.00 87.31 85 LEU A N 1
ATOM 679 C CA . LEU A 1 85 ? -2.830 -16.261 -3.166 1.00 87.31 85 LEU A CA 1
ATOM 680 C C . LEU A 1 85 ? -3.046 -16.638 -1.697 1.00 87.31 85 LEU A C 1
ATOM 682 O O . LEU A 1 85 ? -2.554 -15.968 -0.786 1.00 87.31 85 LEU A O 1
ATOM 686 N N . TYR A 1 86 ? -3.723 -17.766 -1.474 1.00 87.88 86 TYR A N 1
ATOM 687 C CA . TYR A 1 86 ? -3.768 -18.401 -0.161 1.00 87.88 86 TYR A CA 1
ATOM 688 C C . TYR A 1 86 ? -2.377 -18.884 0.242 1.00 87.88 86 TYR A C 1
ATOM 690 O O . TYR A 1 86 ? -1.586 -19.325 -0.593 1.00 87.88 86 TYR A O 1
ATOM 698 N N . MET A 1 87 ? -2.090 -18.807 1.537 1.00 86.62 87 MET A N 1
ATOM 699 C CA . MET A 1 87 ? -0.874 -19.385 2.092 1.00 86.62 87 MET A CA 1
ATOM 700 C C . MET A 1 87 ? -1.013 -20.907 2.135 1.00 86.62 87 MET A C 1
ATOM 702 O O . MET A 1 87 ? -2.082 -21.432 2.447 1.00 86.62 87 MET A O 1
ATOM 706 N N . ILE A 1 88 ? 0.072 -21.604 1.808 1.00 88.56 88 ILE A N 1
ATOM 707 C CA . ILE A 1 88 ? 0.163 -23.059 1.941 1.00 88.56 88 ILE A CA 1
ATOM 708 C C . ILE A 1 88 ? -0.011 -23.469 3.408 1.00 88.56 88 ILE A C 1
ATOM 710 O O . ILE A 1 88 ? 0.368 -22.741 4.327 1.00 88.56 88 ILE A O 1
ATOM 714 N N . SER A 1 89 ? -0.587 -24.650 3.614 1.00 84.19 89 SER A N 1
ATOM 715 C CA . SER A 1 89 ? -0.745 -25.250 4.937 1.00 84.19 89 SER A CA 1
ATOM 716 C C . SER A 1 89 ? 0.610 -25.511 5.605 1.00 84.19 89 SER A C 1
ATOM 718 O O . SER A 1 89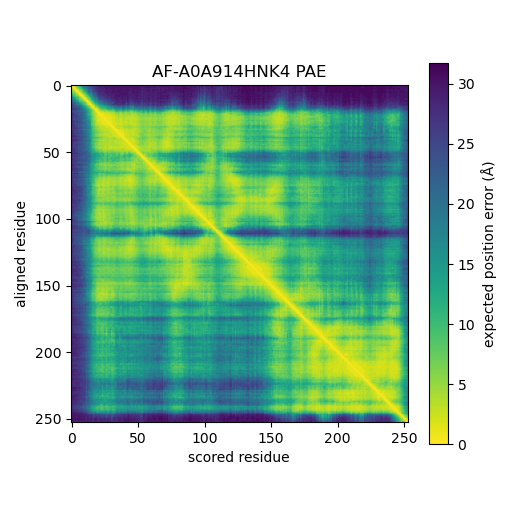 ? 1.630 -25.655 4.932 1.00 84.19 89 SER A O 1
ATOM 720 N N . ASN A 1 90 ? 0.598 -25.615 6.936 1.00 83.75 90 ASN A N 1
ATOM 721 C CA . ASN A 1 90 ? 1.764 -25.914 7.780 1.00 83.75 90 ASN A CA 1
ATOM 722 C C . ASN A 1 90 ? 2.876 -24.850 7.745 1.00 83.75 90 ASN A C 1
ATOM 724 O O . ASN A 1 90 ? 4.041 -25.163 7.983 1.00 83.75 90 ASN A O 1
ATOM 728 N N . VAL A 1 91 ? 2.520 -23.593 7.479 1.00 85.06 91 VAL A N 1
ATOM 729 C CA . VAL A 1 91 ? 3.413 -22.446 7.678 1.00 85.06 91 VAL A CA 1
ATOM 730 C C . VAL A 1 91 ? 3.095 -21.803 9.019 1.00 85.06 91 VAL A C 1
ATOM 732 O O . VAL A 1 91 ? 1.952 -21.424 9.276 1.00 85.06 91 VAL A O 1
ATOM 735 N N . GLU A 1 92 ? 4.113 -21.685 9.864 1.00 87.06 92 GLU A N 1
ATOM 736 C CA . GLU A 1 92 ? 4.041 -20.933 11.113 1.00 87.06 92 GLU A CA 1
ATOM 737 C C . GLU A 1 92 ? 4.117 -19.433 10.809 1.00 87.06 92 GLU A C 1
ATOM 739 O O . GLU A 1 92 ? 4.950 -18.986 10.016 1.00 87.06 92 GLU A O 1
ATOM 744 N N . ILE A 1 93 ? 3.195 -18.664 11.387 1.00 84.56 93 ILE A N 1
ATOM 745 C CA . ILE A 1 93 ? 3.102 -17.219 11.180 1.00 84.56 93 ILE A CA 1
ATOM 746 C C . ILE A 1 93 ? 3.000 -16.554 12.540 1.00 84.56 93 ILE A C 1
ATOM 748 O O . ILE A 1 93 ? 1.966 -16.640 13.203 1.00 84.56 93 ILE A O 1
ATOM 752 N N . ASP A 1 94 ? 4.045 -15.812 12.882 1.00 88.75 94 ASP A N 1
ATOM 753 C CA . ASP A 1 94 ? 4.071 -14.976 14.069 1.00 88.75 94 ASP A CA 1
ATOM 754 C C . ASP A 1 94 ? 3.583 -13.569 13.727 1.00 88.75 94 ASP A C 1
ATOM 756 O O . ASP A 1 94 ? 4.103 -12.892 12.834 1.00 88.75 94 ASP A O 1
ATOM 760 N N . ILE A 1 95 ? 2.541 -13.128 14.432 1.00 85.19 95 ILE A N 1
ATOM 761 C CA . ILE A 1 95 ? 1.966 -11.793 14.278 1.00 85.19 95 ILE A CA 1
ATOM 762 C C . ILE A 1 95 ? 2.123 -11.054 15.596 1.00 85.19 95 ILE A C 1
ATOM 764 O O . ILE A 1 95 ? 1.434 -11.340 16.573 1.00 85.19 95 ILE A O 1
ATOM 768 N N . GLU A 1 96 ? 2.989 -10.048 15.592 1.00 84.81 96 GLU A N 1
ATOM 769 C CA . GLU A 1 96 ? 3.155 -9.141 16.719 1.00 84.81 96 GLU A CA 1
ATOM 770 C C . GLU A 1 96 ? 2.311 -7.879 16.517 1.00 84.81 96 GLU A C 1
ATOM 772 O O . GLU A 1 96 ? 2.404 -7.190 15.495 1.00 84.81 96 GLU A O 1
ATOM 777 N N . LEU A 1 97 ? 1.478 -7.568 17.510 1.00 81.06 97 LEU A N 1
ATOM 778 C CA . LEU A 1 97 ? 0.681 -6.348 17.558 1.00 81.06 97 LEU A CA 1
ATOM 779 C C . LEU A 1 97 ? 1.241 -5.445 18.656 1.00 81.06 97 LEU A C 1
ATOM 781 O O . LEU A 1 97 ? 1.193 -5.783 19.836 1.00 81.06 97 LEU A O 1
ATOM 785 N N . ALA A 1 98 ? 1.754 -4.284 18.260 1.00 81.81 98 ALA A N 1
ATOM 786 C CA . ALA A 1 98 ? 2.205 -3.253 19.183 1.00 81.81 98 ALA A CA 1
ATOM 787 C C . ALA A 1 98 ? 1.171 -2.126 19.250 1.00 81.81 98 ALA A C 1
ATOM 789 O O . ALA A 1 98 ? 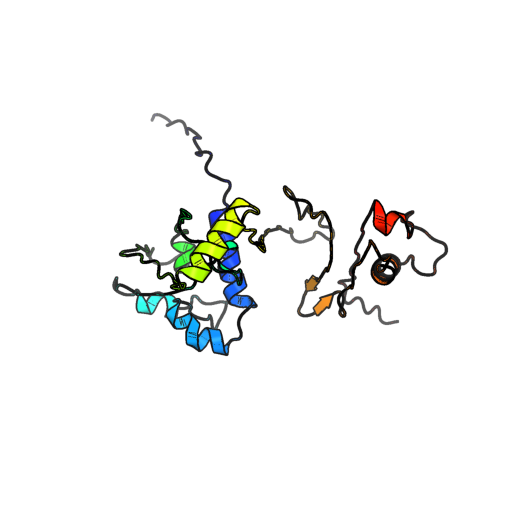0.768 -1.578 18.221 1.00 81.81 98 ALA A O 1
ATOM 790 N N . LEU A 1 99 ? 0.761 -1.767 20.466 1.00 77.56 99 LEU A N 1
ATOM 791 C CA . LEU A 1 99 ? -0.093 -0.610 20.704 1.00 77.56 99 LEU A CA 1
ATOM 792 C C . LEU A 1 99 ? 0.677 0.692 20.464 1.00 77.56 99 LEU A C 1
ATOM 794 O O . LEU A 1 99 ? 1.854 0.815 20.807 1.00 77.56 99 LEU A O 1
ATOM 798 N N . GLN A 1 100 ? -0.011 1.667 19.876 1.00 79.38 100 GLN A N 1
ATOM 799 C CA . GLN A 1 100 ? 0.466 3.044 19.797 1.00 79.38 100 GLN A CA 1
ATOM 800 C C . GLN A 1 100 ? 0.167 3.807 21.083 1.00 79.38 100 GLN A C 1
ATOM 802 O O . GLN A 1 100 ? -0.565 3.325 21.945 1.00 79.38 100 GLN A O 1
ATOM 807 N N . SER A 1 101 ? 0.728 5.012 21.203 1.00 81.00 101 SER A N 1
ATOM 808 C CA . SER A 1 101 ? 0.403 5.898 22.317 1.00 81.00 101 SER A CA 1
ATOM 809 C C . SER A 1 101 ? -1.101 6.190 22.376 1.00 81.00 101 SER A C 1
ATOM 811 O O . SER A 1 101 ? -1.755 6.392 21.347 1.00 81.00 101 SER A O 1
ATOM 813 N N . ASP A 1 102 ? -1.637 6.261 23.596 1.00 76.00 102 ASP A N 1
ATOM 814 C CA . ASP A 1 102 ? -3.054 6.558 23.849 1.00 76.00 102 ASP A CA 1
ATOM 815 C C . ASP A 1 102 ? -3.496 7.877 23.190 1.00 76.00 102 ASP A C 1
ATOM 817 O O . ASP A 1 102 ? -4.615 7.989 22.680 1.00 76.00 102 ASP A O 1
ATOM 821 N N . ASP A 1 103 ? -2.581 8.853 23.139 1.00 74.38 103 ASP A N 1
ATOM 822 C CA . ASP A 1 103 ? -2.762 10.153 22.490 1.00 74.38 103 ASP A CA 1
ATOM 823 C C . ASP A 1 103 ? -3.151 10.009 21.012 1.00 74.38 103 ASP A C 1
ATOM 825 O O . ASP A 1 103 ? -4.049 10.708 20.536 1.00 74.38 103 ASP A O 1
ATOM 829 N N . PHE A 1 104 ? -2.492 9.089 20.296 1.00 76.38 104 PHE A N 1
ATOM 830 C CA . PHE A 1 104 ? -2.738 8.825 18.879 1.00 76.38 104 PHE A CA 1
ATOM 831 C C . PHE A 1 104 ? -4.043 8.046 18.683 1.00 76.38 104 PHE A C 1
ATOM 833 O O . PHE A 1 104 ? -4.889 8.435 17.878 1.00 76.38 104 PHE A O 1
ATOM 840 N N . MET A 1 105 ? -4.248 6.979 19.461 1.00 73.38 105 MET A N 1
ATOM 841 C CA . MET A 1 105 ? -5.407 6.089 19.316 1.00 73.38 105 MET A CA 1
ATOM 842 C C . MET A 1 105 ? -6.740 6.811 19.559 1.00 73.38 105 MET A C 1
ATOM 844 O O . MET A 1 105 ? -7.708 6.596 18.829 1.00 73.38 105 MET A O 1
ATOM 848 N N . LEU A 1 106 ? -6.795 7.695 20.560 1.00 71.94 106 LEU A N 1
ATOM 849 C CA . LEU A 1 106 ? -8.022 8.394 20.958 1.00 71.94 106 LEU A CA 1
ATOM 850 C C . LEU A 1 106 ? -8.098 9.845 20.467 1.00 71.94 106 LEU A C 1
ATOM 852 O O . LEU A 1 106 ? -9.080 10.528 20.777 1.00 71.94 106 LEU A O 1
ATOM 856 N N . HIS A 1 107 ? -7.092 10.311 19.712 1.00 71.19 107 HIS A N 1
ATOM 857 C CA . HIS A 1 107 ? -6.935 11.715 19.316 1.00 71.19 107 HIS A CA 1
ATOM 858 C C . HIS A 1 107 ? -7.202 12.642 20.515 1.00 71.19 107 HIS A C 1
ATOM 860 O O . HIS A 1 107 ? -8.184 13.396 20.567 1.00 71.19 107 HIS A O 1
ATOM 866 N N . GLN A 1 108 ? -6.377 12.490 21.553 1.00 64.50 108 GLN A N 1
ATOM 867 C CA . GLN A 1 108 ? -6.515 13.281 22.773 1.00 64.50 108 GLN A CA 1
ATOM 868 C C . GLN A 1 108 ? -5.997 14.698 22.552 1.00 64.50 108 GLN A C 1
ATOM 870 O O . GLN A 1 108 ? -4.931 14.919 21.982 1.00 64.50 108 GLN A O 1
ATOM 875 N N . GLU A 1 109 ? -6.780 15.670 23.008 1.00 62.62 109 GLU A N 1
ATOM 876 C CA . GLU A 1 109 ? -6.334 17.054 23.063 1.00 62.62 109 GLU A CA 1
ATOM 877 C C . GLU A 1 109 ? -5.499 17.199 24.333 1.00 62.62 109 GLU A C 1
ATOM 879 O O . GLU A 1 109 ? -5.933 16.766 25.399 1.00 62.62 109 GLU A O 1
ATOM 884 N N . LYS A 1 110 ? -4.303 17.787 24.220 1.00 58.12 110 LYS A N 1
ATOM 885 C CA . LYS A 1 110 ? -3.288 17.796 25.290 1.00 58.12 110 LYS A CA 1
ATOM 886 C C . LYS A 1 110 ? -3.738 18.450 26.607 1.00 58.12 110 LYS A C 1
ATOM 888 O O . LYS A 1 110 ? -3.032 18.323 27.600 1.00 58.12 110 LYS A O 1
ATOM 893 N N . GLU A 1 111 ? -4.870 19.154 26.620 1.00 57.41 111 GLU A N 1
ATOM 894 C CA . GLU A 1 111 ? -5.348 19.946 27.760 1.00 57.41 111 GLU A CA 1
ATOM 895 C C . GLU A 1 111 ? -6.509 19.316 28.552 1.00 57.41 111 GLU A C 1
ATOM 897 O O . GLU A 1 111 ? -6.900 19.871 29.577 1.00 57.41 111 GLU A O 1
ATOM 902 N N . LYS A 1 112 ? -7.068 18.170 28.132 1.00 60.44 112 LYS A N 1
ATOM 903 C CA . LYS A 1 112 ? -8.192 17.511 28.832 1.00 60.44 112 LYS A CA 1
ATOM 904 C C . LYS A 1 112 ? -7.881 16.065 29.211 1.00 60.44 112 LYS A C 1
ATOM 906 O O . LYS A 1 112 ? -6.950 15.477 28.675 1.00 60.44 112 LYS A O 1
ATOM 911 N N . ASP A 1 113 ? -8.668 15.551 30.160 1.00 65.00 113 ASP A N 1
ATOM 912 C CA . ASP A 1 113 ? -8.547 14.255 30.843 1.00 65.00 113 ASP A CA 1
ATOM 913 C C . ASP A 1 113 ? -7.870 13.155 30.017 1.00 65.00 113 ASP A C 1
ATOM 915 O O . ASP A 1 113 ? -8.268 12.858 28.889 1.00 65.00 113 ASP A O 1
ATOM 919 N N . LYS A 1 114 ? -6.850 12.530 30.614 1.00 69.25 114 LYS A N 1
ATOM 920 C CA . LYS A 1 114 ? -6.093 11.453 29.982 1.00 69.25 114 LYS A CA 1
ATOM 921 C C . LYS A 1 114 ? -6.921 10.173 29.985 1.00 69.25 114 LYS A C 1
ATOM 923 O O . LYS A 1 114 ? -7.183 9.604 31.043 1.00 69.25 114 LYS A O 1
ATOM 928 N N . PHE A 1 115 ? -7.285 9.698 28.802 1.00 73.06 115 PHE A N 1
ATOM 929 C CA . PHE A 1 115 ? -7.922 8.393 28.636 1.00 73.06 115 PHE A CA 1
ATOM 930 C C . PHE A 1 115 ? -6.852 7.333 28.354 1.00 73.06 115 PHE A C 1
ATOM 932 O O . PHE A 1 115 ? -5.852 7.614 27.696 1.00 73.06 115 PHE A O 1
ATOM 939 N N . VAL A 1 116 ? -7.055 6.117 28.851 1.00 78.62 116 VAL A N 1
ATOM 940 C CA . VAL A 1 116 ? -6.177 4.969 28.583 1.00 78.62 116 VAL A CA 1
ATOM 941 C C . VAL A 1 116 ? -6.993 3.931 27.834 1.00 78.62 116 VAL A C 1
ATOM 943 O O . VAL A 1 116 ? -8.136 3.663 28.212 1.00 78.62 116 VAL A O 1
ATOM 946 N N . LEU A 1 117 ? -6.430 3.379 26.760 1.00 78.88 117 LEU A N 1
ATOM 947 C CA . LEU A 1 117 ? -7.068 2.317 25.995 1.00 78.88 117 LEU A CA 1
ATOM 948 C C . LEU A 1 117 ? -6.440 0.975 26.366 1.00 78.88 117 LEU A C 1
ATOM 950 O O . LEU A 1 117 ? -5.239 0.775 26.217 1.00 78.88 117 LEU A O 1
ATOM 954 N N . GLU A 1 118 ? -7.271 0.042 26.818 1.00 84.31 118 GLU A N 1
ATOM 955 C CA . GLU A 1 118 ? -6.855 -1.317 27.151 1.00 84.31 118 GLU A CA 1
ATOM 956 C C . GLU A 1 118 ? -7.552 -2.315 26.221 1.00 84.31 118 GLU A C 1
ATOM 958 O O . GLU A 1 118 ? -8.766 -2.256 26.011 1.00 84.31 118 GLU A O 1
ATOM 963 N N . ILE A 1 119 ? -6.773 -3.231 25.643 1.00 86.25 119 ILE A N 1
ATOM 964 C CA . ILE A 1 119 ? -7.302 -4.341 24.850 1.00 86.25 119 ILE A CA 1
ATOM 965 C C . ILE A 1 119 ? -7.676 -5.467 25.812 1.00 86.25 119 ILE A C 1
ATOM 967 O O . ILE A 1 119 ? -6.810 -6.021 26.481 1.00 86.25 119 ILE A O 1
ATOM 971 N N . SER A 1 120 ? -8.957 -5.824 25.844 1.00 88.44 120 SER A N 1
ATOM 972 C CA . SER A 1 120 ? -9.479 -6.894 26.701 1.00 88.44 120 SER A CA 1
ATOM 973 C C . SER A 1 120 ? -9.333 -8.290 26.088 1.00 88.44 120 SER A C 1
ATOM 975 O O . SER A 1 120 ? -8.850 -9.201 26.751 1.00 88.44 120 SER A O 1
ATOM 977 N N . ASP A 1 121 ? -9.747 -8.469 24.831 1.00 88.75 121 ASP A N 1
ATOM 978 C CA . ASP A 1 121 ? -9.646 -9.733 24.089 1.00 88.75 121 ASP A CA 1
ATOM 979 C C . ASP A 1 121 ? -9.314 -9.449 22.615 1.00 88.75 121 ASP A C 1
ATOM 981 O O . ASP A 1 121 ? -9.798 -8.477 22.029 1.00 88.75 121 ASP A O 1
ATOM 985 N N . CYS A 1 122 ? -8.501 -10.313 22.009 1.00 88.56 122 CYS A N 1
ATOM 986 C CA . CYS A 1 122 ? -8.064 -10.216 20.619 1.00 88.56 122 CYS A CA 1
ATOM 987 C C . CYS A 1 122 ? -8.223 -11.573 19.936 1.00 88.56 122 CYS A C 1
ATOM 989 O O . CYS A 1 122 ? -7.631 -12.565 20.356 1.00 88.56 122 CYS A O 1
ATOM 991 N N . ARG A 1 123 ? -8.985 -11.616 18.835 1.00 91.12 123 ARG A N 1
ATOM 992 C CA . ARG A 1 123 ? -9.190 -12.834 18.038 1.00 91.12 123 ARG A CA 1
ATOM 993 C C . ARG A 1 123 ? -8.862 -12.586 16.576 1.00 91.12 123 ARG A C 1
ATOM 995 O O . ARG A 1 123 ? -9.347 -11.626 15.983 1.00 91.12 123 ARG A O 1
ATOM 1002 N N . LEU A 1 124 ? -8.081 -13.490 15.990 1.00 89.62 124 LEU A N 1
ATOM 1003 C CA . LEU A 1 124 ? -7.783 -13.496 14.562 1.00 89.62 124 LEU A CA 1
ATOM 1004 C C . LEU A 1 124 ? -8.733 -14.454 13.839 1.00 89.62 124 LEU A C 1
ATOM 1006 O O . LEU A 1 124 ? -8.776 -15.643 14.144 1.00 89.62 124 LEU A O 1
ATOM 1010 N N . ILE A 1 125 ? -9.481 -13.937 12.865 1.00 90.44 125 ILE A N 1
ATOM 1011 C CA . ILE A 1 125 ? -10.369 -14.739 12.018 1.00 90.44 125 ILE A CA 1
ATOM 1012 C C . ILE A 1 125 ? -9.656 -15.003 10.692 1.00 90.44 125 ILE A C 1
ATOM 1014 O O . ILE A 1 125 ? -9.377 -14.071 9.937 1.00 90.44 125 ILE A O 1
ATOM 1018 N N . VAL A 1 126 ? -9.383 -16.276 10.404 1.00 88.12 126 VAL A N 1
ATOM 1019 C CA . VAL A 1 126 ? -8.695 -16.721 9.184 1.00 88.12 126 VAL A CA 1
ATOM 1020 C C . VAL A 1 126 ? -9.674 -17.474 8.290 1.00 88.12 126 VAL A C 1
ATOM 1022 O O . VAL A 1 126 ? -10.493 -18.254 8.768 1.00 88.12 126 VAL A O 1
ATOM 1025 N N . LYS A 1 127 ? -9.591 -17.239 6.978 1.00 87.81 127 LYS A N 1
ATOM 1026 C CA . LYS A 1 127 ? -10.325 -18.023 5.981 1.00 87.81 127 LYS A CA 1
ATOM 1027 C C . LYS A 1 127 ? -9.447 -19.181 5.519 1.00 87.81 127 LYS A C 1
ATOM 1029 O O . LYS A 1 127 ? -8.393 -18.941 4.935 1.00 87.81 127 LYS A O 1
ATOM 1034 N N . THR A 1 128 ? -9.895 -20.405 5.762 1.00 89.69 128 THR A N 1
ATOM 1035 C CA . THR A 1 128 ? -9.259 -21.635 5.277 1.00 89.69 128 THR A CA 1
ATOM 1036 C C . THR A 1 128 ? -10.059 -22.211 4.111 1.00 89.69 128 THR A C 1
ATOM 1038 O O . THR A 1 128 ? -11.261 -21.968 3.993 1.00 89.69 128 THR A O 1
ATOM 1041 N N . VAL A 1 129 ? -9.381 -22.937 3.223 1.00 89.88 129 VAL A N 1
ATOM 1042 C CA . VAL A 1 129 ? -10.001 -23.630 2.088 1.00 89.88 129 VAL A CA 1
ATOM 1043 C C . VAL A 1 129 ? -9.633 -25.099 2.184 1.00 89.88 129 VAL A C 1
ATOM 1045 O O . VAL A 1 129 ? -8.449 -25.435 2.173 1.00 89.88 129 VAL A O 1
ATOM 1048 N N . ASP A 1 130 ? -10.647 -25.955 2.255 1.00 89.88 130 ASP A N 1
ATOM 1049 C CA . ASP A 1 130 ? -10.455 -27.399 2.242 1.00 89.88 130 ASP A CA 1
ATOM 1050 C C . ASP A 1 130 ? -10.243 -27.872 0.801 1.00 89.88 130 ASP A C 1
ATOM 1052 O O . ASP A 1 130 ? -11.022 -27.560 -0.105 1.00 89.88 130 ASP A O 1
ATOM 1056 N N . LEU A 1 131 ? -9.153 -28.603 0.577 1.00 88.38 131 LEU A N 1
ATOM 1057 C CA . LEU A 1 131 ? -8.773 -29.128 -0.732 1.00 88.38 131 LEU A CA 1
ATOM 1058 C C . LEU A 1 131 ? -9.150 -30.606 -0.833 1.00 88.38 131 LEU A C 1
ATOM 1060 O O . LEU A 1 131 ? -9.091 -31.341 0.147 1.00 88.38 131 LEU A O 1
ATOM 1064 N N . MET A 1 132 ? -9.484 -31.063 -2.042 1.00 93.00 132 MET A N 1
ATOM 1065 C CA . MET A 1 132 ? -9.639 -32.495 -2.311 1.00 93.00 132 MET A CA 1
ATOM 1066 C C . MET A 1 132 ? -8.279 -33.203 -2.207 1.00 93.00 132 MET A C 1
ATOM 1068 O O . MET A 1 132 ? -7.266 -32.653 -2.649 1.00 93.00 132 MET A O 1
ATOM 1072 N N . ASP A 1 133 ? -8.263 -34.445 -1.718 1.00 90.88 133 ASP A N 1
ATOM 1073 C CA . ASP A 1 133 ? -7.029 -35.210 -1.462 1.00 90.88 133 ASP A CA 1
ATOM 1074 C C . ASP A 1 133 ? -6.097 -35.295 -2.681 1.00 90.88 133 ASP A C 1
ATOM 1076 O O . ASP A 1 133 ? -4.884 -35.119 -2.560 1.00 90.88 133 ASP A O 1
ATOM 1080 N N . GLY A 1 134 ? -6.659 -35.498 -3.879 1.00 94.00 134 GLY A N 1
ATOM 1081 C CA . GLY A 1 134 ? -5.882 -35.555 -5.121 1.00 94.00 134 GLY A CA 1
ATOM 1082 C C . GLY A 1 134 ? -5.137 -34.250 -5.422 1.00 94.00 134 GLY A C 1
ATOM 1083 O O . GLY A 1 134 ? -3.953 -34.277 -5.756 1.00 94.00 134 GLY A O 1
ATOM 1084 N N . LEU A 1 135 ? -5.802 -33.105 -5.231 1.00 90.75 135 LEU A N 1
ATOM 1085 C CA . LEU A 1 135 ? -5.205 -31.785 -5.441 1.00 90.75 135 LEU A CA 1
ATOM 1086 C C . LEU A 1 135 ? -4.147 -31.478 -4.373 1.00 90.75 135 LEU A C 1
ATOM 1088 O O . LEU A 1 135 ? -3.102 -30.916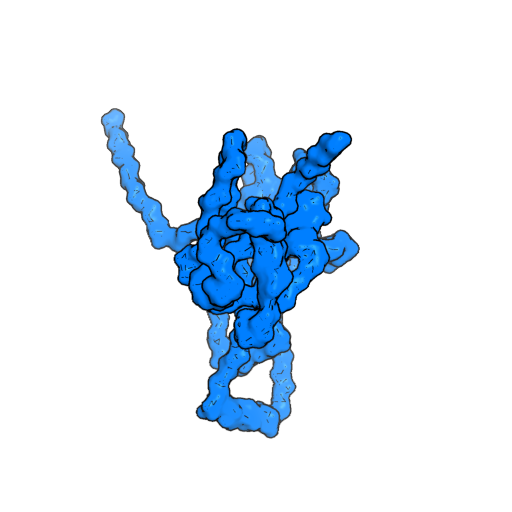 -4.692 1.00 90.75 135 LEU A O 1
ATOM 1092 N N . SER A 1 136 ? -4.392 -31.886 -3.126 1.00 90.19 136 SER A N 1
ATOM 1093 C CA . SER A 1 136 ? -3.421 -31.764 -2.035 1.00 90.19 136 SER A CA 1
ATOM 1094 C C . SER A 1 136 ? -2.128 -32.532 -2.343 1.00 90.19 136 SER A C 1
ATOM 1096 O O . SER A 1 136 ? -1.032 -31.979 -2.236 1.00 90.19 136 SER A O 1
ATOM 1098 N N . LEU A 1 137 ? -2.242 -33.770 -2.841 1.00 91.94 137 LEU A N 1
ATOM 1099 C CA . LEU A 1 137 ? -1.090 -34.589 -3.228 1.00 91.94 137 LEU A CA 1
ATOM 1100 C C . LEU A 1 137 ? -0.327 -34.012 -4.432 1.00 91.94 137 LEU A C 1
ATOM 1102 O O . LEU A 1 137 ? 0.902 -34.090 -4.480 1.00 91.94 137 LEU A O 1
ATOM 1106 N N . ASP A 1 138 ? -1.036 -33.450 -5.414 1.00 91.75 138 ASP A N 1
ATOM 1107 C CA . ASP A 1 138 ? -0.416 -32.767 -6.556 1.00 91.75 138 ASP A CA 1
ATOM 1108 C C . ASP A 1 138 ? 0.353 -31.512 -6.120 1.00 91.75 138 ASP A C 1
ATOM 1110 O O . ASP A 1 138 ? 1.459 -31.264 -6.607 1.00 91.75 138 ASP A O 1
ATOM 1114 N N . ILE A 1 139 ? -0.209 -30.726 -5.196 1.00 89.94 139 ILE A N 1
ATOM 1115 C CA . ILE A 1 139 ? 0.451 -29.541 -4.635 1.00 89.94 139 ILE A CA 1
ATOM 1116 C C . ILE A 1 139 ? 1.691 -29.956 -3.842 1.00 89.94 139 ILE A C 1
ATOM 1118 O O . ILE A 1 139 ? 2.751 -29.376 -4.063 1.00 89.94 139 ILE A O 1
ATOM 1122 N N . ALA A 1 140 ? 1.601 -30.988 -2.998 1.00 90.06 140 ALA A N 1
ATOM 1123 C CA . ALA A 1 140 ? 2.745 -31.510 -2.251 1.00 90.06 140 ALA A CA 1
ATOM 1124 C C . ALA A 1 140 ? 3.891 -31.940 -3.186 1.00 90.06 140 ALA A C 1
ATOM 1126 O O . ALA A 1 140 ? 5.017 -31.478 -3.029 1.00 90.06 140 ALA A O 1
ATOM 1127 N N . ARG A 1 141 ? 3.587 -32.709 -4.244 1.00 92.19 141 ARG A N 1
ATOM 1128 C CA . ARG A 1 141 ? 4.587 -33.108 -5.254 1.00 92.19 141 ARG A CA 1
ATOM 1129 C C . ARG A 1 141 ? 5.212 -31.923 -5.988 1.00 92.19 141 ARG A C 1
ATOM 1131 O O . ARG A 1 141 ? 6.373 -31.992 -6.380 1.00 92.19 141 ARG A O 1
ATOM 1138 N N . LYS A 1 142 ? 4.457 -30.845 -6.218 1.00 92.94 142 LYS A N 1
ATOM 1139 C CA . LYS A 1 142 ? 5.005 -29.618 -6.817 1.00 92.94 142 LYS A CA 1
ATOM 1140 C C . LYS A 1 142 ? 5.911 -28.866 -5.848 1.00 92.94 142 LYS A C 1
ATOM 1142 O O . LYS A 1 142 ? 6.943 -28.372 -6.288 1.00 92.94 142 LYS A O 1
ATOM 1147 N N . LEU A 1 143 ? 5.547 -28.809 -4.567 1.00 91.69 143 LEU A N 1
ATOM 1148 C CA . LEU A 1 143 ? 6.343 -28.157 -3.525 1.00 91.69 143 LEU A CA 1
ATOM 1149 C C . LEU A 1 143 ? 7.698 -28.847 -3.300 1.00 91.69 143 LEU A C 1
ATOM 1151 O O . LEU A 1 143 ? 8.657 -28.160 -2.955 1.00 91.69 143 LEU A O 1
ATOM 1155 N N . ASP A 1 144 ? 7.803 -30.156 -3.565 1.00 91.19 144 ASP A N 1
ATOM 1156 C CA . ASP A 1 144 ? 9.082 -30.889 -3.546 1.00 91.19 144 ASP A CA 1
ATOM 1157 C C . ASP A 1 144 ? 10.049 -30.442 -4.659 1.00 91.19 144 ASP A C 1
ATOM 1159 O O . ASP A 1 144 ? 11.267 -30.539 -4.509 1.00 91.19 144 ASP A O 1
ATOM 1163 N N . VAL A 1 145 ? 9.519 -29.965 -5.792 1.00 95.38 145 VAL A N 1
ATOM 1164 C CA . VAL A 1 145 ? 10.316 -29.548 -6.959 1.00 95.38 145 VAL A CA 1
ATOM 1165 C C . VAL A 1 145 ? 10.597 -28.048 -6.935 1.00 95.38 145 VAL A C 1
ATOM 1167 O O . VAL A 1 145 ? 11.727 -27.626 -7.184 1.00 95.38 145 VAL A O 1
ATOM 1170 N N . GLU A 1 146 ? 9.577 -27.233 -6.662 1.00 93.12 146 GLU A N 1
ATOM 1171 C CA . GLU A 1 146 ? 9.684 -25.776 -6.641 1.00 93.12 146 GLU A CA 1
ATOM 1172 C C . GLU A 1 146 ? 9.033 -25.193 -5.377 1.00 93.12 146 GLU A C 1
ATOM 1174 O O . GLU A 1 146 ? 7.867 -25.477 -5.092 1.00 93.12 146 GLU A O 1
ATOM 1179 N N . PRO A 1 147 ? 9.737 -24.318 -4.632 1.00 89.94 147 PRO A N 1
ATOM 1180 C CA . PRO A 1 147 ? 9.157 -23.670 -3.465 1.00 89.94 147 PRO A CA 1
ATOM 1181 C C . PRO A 1 147 ? 8.025 -22.717 -3.865 1.00 89.94 147 PRO A C 1
ATOM 1183 O O . PRO A 1 147 ? 8.107 -22.017 -4.877 1.00 89.94 147 PRO A O 1
ATOM 1186 N N . ALA A 1 148 ? 6.997 -22.613 -3.020 1.00 88.50 148 ALA A N 1
ATOM 1187 C CA . ALA A 1 148 ? 5.945 -21.617 -3.196 1.00 88.50 148 ALA A CA 1
ATOM 1188 C C . ALA A 1 148 ? 6.531 -20.195 -3.142 1.00 88.50 148 ALA A C 1
ATOM 1190 O O . ALA A 1 148 ? 7.194 -19.813 -2.176 1.00 88.50 148 ALA A O 1
ATOM 1191 N N . ARG A 1 149 ? 6.271 -19.394 -4.180 1.00 88.56 149 ARG A N 1
ATOM 1192 C CA . ARG A 1 149 ? 6.732 -18.003 -4.275 1.00 88.56 149 ARG A CA 1
ATOM 1193 C C . ARG A 1 149 ? 5.558 -17.046 -4.148 1.00 88.56 149 ARG A C 1
ATOM 1195 O O . ARG A 1 149 ? 4.672 -17.026 -4.998 1.00 88.56 149 ARG A O 1
ATOM 1202 N N . TYR A 1 150 ? 5.608 -16.205 -3.123 1.00 88.44 150 TYR A N 1
ATOM 1203 C CA . TYR A 1 150 ? 4.610 -15.175 -2.863 1.00 88.44 150 TYR A CA 1
ATOM 1204 C C . TYR A 1 150 ? 5.151 -13.804 -3.258 1.00 88.44 150 TYR A C 1
ATOM 1206 O O . TYR A 1 150 ? 6.166 -13.336 -2.739 1.00 88.44 150 TYR A O 1
ATOM 1214 N N . GLY A 1 151 ? 4.488 -13.161 -4.217 1.00 85.31 151 GLY A N 1
ATOM 1215 C CA . GLY A 1 151 ? 4.838 -11.814 -4.651 1.00 85.31 151 GLY A CA 1
ATOM 1216 C C . GLY A 1 151 ? 4.330 -10.777 -3.656 1.00 85.31 151 GLY A C 1
ATOM 1217 O O . GLY A 1 151 ? 3.188 -10.339 -3.762 1.00 85.31 151 GLY A O 1
ATOM 1218 N N . ILE A 1 152 ? 5.171 -10.357 -2.711 1.00 85.69 152 ILE A N 1
ATOM 1219 C CA . ILE A 1 152 ? 4.795 -9.343 -1.719 1.00 85.69 152 ILE A CA 1
ATOM 1220 C C . ILE A 1 152 ? 4.987 -7.943 -2.308 1.00 85.69 152 ILE A C 1
ATOM 1222 O O . ILE A 1 152 ? 6.089 -7.563 -2.712 1.00 85.69 152 ILE A O 1
ATOM 1226 N N . ARG A 1 153 ? 3.915 -7.144 -2.316 1.00 80.19 153 ARG A N 1
ATOM 1227 C CA . ARG A 1 153 ? 3.985 -5.711 -2.625 1.00 80.19 153 ARG A CA 1
ATOM 1228 C C . ARG A 1 153 ? 4.272 -4.942 -1.342 1.00 80.19 153 ARG A C 1
ATOM 1230 O O . ARG A 1 153 ? 3.361 -4.672 -0.566 1.00 80.19 153 ARG A O 1
ATOM 1237 N N . LYS A 1 154 ? 5.541 -4.595 -1.126 1.00 79.12 154 LYS A N 1
ATOM 1238 C CA . LYS A 1 154 ? 5.927 -3.754 0.009 1.00 79.12 154 LYS A CA 1
ATOM 1239 C C . LYS A 1 154 ? 5.546 -2.298 -0.247 1.00 79.12 154 LYS A C 1
ATOM 1241 O O . LYS A 1 154 ? 5.787 -1.777 -1.335 1.00 79.12 154 LYS A O 1
ATOM 1246 N N . SER A 1 155 ? 4.990 -1.634 0.761 1.00 76.69 155 SER A N 1
ATOM 1247 C CA . SER A 1 155 ? 4.773 -0.182 0.736 1.00 76.69 155 SER A CA 1
ATOM 1248 C C . SER A 1 155 ? 5.395 0.461 1.970 1.00 76.69 155 SER A C 1
ATOM 1250 O O . SER A 1 155 ? 5.193 0.008 3.095 1.00 76.69 155 SER A O 1
ATOM 1252 N N . PHE A 1 156 ? 6.161 1.529 1.770 1.00 76.19 156 PHE A N 1
ATOM 1253 C CA . PHE A 1 156 ? 6.894 2.198 2.841 1.00 76.19 156 PHE A CA 1
ATOM 1254 C C . PHE A 1 156 ? 6.455 3.652 2.937 1.00 76.19 156 PHE A C 1
ATOM 1256 O O . PHE A 1 156 ? 6.332 4.330 1.920 1.00 76.19 156 PHE A O 1
ATOM 1263 N N . MET A 1 157 ? 6.245 4.134 4.161 1.00 76.50 157 MET A N 1
ATOM 1264 C CA . MET A 1 157 ? 5.996 5.548 4.418 1.00 76.50 157 MET A CA 1
ATOM 1265 C C . MET A 1 157 ? 7.278 6.189 4.940 1.00 76.50 157 MET A C 1
ATOM 1267 O O . MET A 1 157 ? 7.822 5.771 5.966 1.00 76.50 157 MET A O 1
ATOM 1271 N N . LYS A 1 158 ? 7.755 7.220 4.242 1.00 79.44 158 LYS A N 1
ATOM 1272 C CA . LYS A 1 158 ? 8.904 8.016 4.669 1.00 79.44 158 LYS A CA 1
ATOM 1273 C C . LYS A 1 158 ? 8.457 9.444 4.926 1.00 79.44 158 LYS A C 1
ATOM 1275 O O . LYS A 1 158 ? 8.035 10.137 4.008 1.00 79.44 158 LYS A O 1
ATOM 1280 N N . SER A 1 159 ? 8.556 9.868 6.181 1.00 76.94 159 SER A N 1
ATOM 1281 C CA . SER A 1 159 ? 8.337 11.262 6.550 1.00 76.94 159 SER A CA 1
ATOM 1282 C C . SER A 1 159 ? 9.626 12.048 6.332 1.00 76.94 159 SER A C 1
ATOM 1284 O O . SER A 1 159 ? 10.701 11.634 6.774 1.00 76.94 159 SER A O 1
ATOM 1286 N N . LEU A 1 160 ? 9.510 13.161 5.615 1.00 82.12 160 LEU A N 1
ATOM 1287 C CA . LEU A 1 160 ? 10.594 14.074 5.289 1.00 82.12 160 LEU A CA 1
ATOM 1288 C C . LEU A 1 160 ? 10.167 15.471 5.741 1.00 82.12 160 LEU A C 1
ATOM 1290 O O . LEU A 1 160 ? 9.108 15.956 5.350 1.00 82.12 160 LEU A O 1
ATOM 1294 N N . PHE A 1 161 ? 10.968 16.100 6.599 1.00 80.94 161 PHE A N 1
ATOM 1295 C CA . PHE A 1 161 ? 10.657 17.419 7.141 1.00 80.94 161 PHE A CA 1
ATOM 1296 C C . PHE A 1 161 ? 11.290 18.520 6.285 1.00 80.94 161 PHE A C 1
ATOM 1298 O O . PHE A 1 161 ? 12.509 18.542 6.104 1.00 80.94 161 PHE A O 1
ATOM 1305 N N . ILE A 1 162 ? 10.466 19.455 5.809 1.00 81.75 162 ILE A N 1
ATOM 1306 C CA . ILE A 1 162 ? 10.903 20.626 5.044 1.00 81.75 162 ILE A CA 1
ATOM 1307 C C . ILE A 1 162 ? 10.713 21.868 5.918 1.00 81.75 162 ILE A C 1
ATOM 1309 O O . ILE A 1 162 ? 9.597 22.199 6.313 1.00 81.75 162 ILE A O 1
ATOM 1313 N N . ALA A 1 163 ? 11.810 22.558 6.232 1.00 81.69 163 ALA A N 1
ATOM 1314 C CA . ALA A 1 163 ? 11.762 23.806 6.987 1.00 81.69 163 ALA A CA 1
ATOM 1315 C C . ALA A 1 163 ? 11.257 24.966 6.109 1.00 81.69 163 ALA A C 1
ATOM 1317 O O . ALA A 1 163 ? 11.632 25.076 4.940 1.00 81.69 163 ALA A O 1
ATOM 1318 N N . GLY A 1 164 ? 10.449 25.857 6.691 1.00 83.00 164 GLY A N 1
ATOM 1319 C CA . GLY A 1 164 ? 9.955 27.054 6.007 1.00 83.00 164 GLY A CA 1
ATOM 1320 C C . GLY A 1 164 ? 11.090 27.963 5.523 1.00 83.00 164 GLY A C 1
ATOM 1321 O O . GLY A 1 164 ? 12.114 28.102 6.190 1.00 83.00 164 GLY A O 1
ATOM 1322 N N . GLY A 1 165 ? 10.910 28.570 4.348 1.00 82.69 165 GLY A N 1
ATOM 1323 C CA . GLY A 1 165 ? 11.899 29.458 3.724 1.00 82.69 165 GLY A CA 1
ATOM 1324 C C . GLY A 1 165 ? 12.998 28.748 2.926 1.00 82.69 165 GLY A C 1
ATOM 1325 O O . GLY A 1 165 ? 13.896 29.415 2.418 1.00 82.69 165 GLY A O 1
ATOM 1326 N N . ARG A 1 166 ? 12.942 27.415 2.790 1.00 76.06 166 ARG A N 1
ATOM 1327 C CA . ARG A 1 166 ? 13.826 26.669 1.886 1.00 76.06 166 ARG A CA 1
ATOM 1328 C C . ARG A 1 166 ? 13.197 26.520 0.505 1.00 76.06 166 ARG A C 1
ATOM 1330 O O . ARG A 1 166 ? 12.055 26.090 0.388 1.00 76.06 166 ARG A O 1
ATOM 1337 N N . TYR A 1 167 ? 13.984 26.840 -0.516 1.00 77.25 167 TYR A N 1
ATOM 1338 C CA . TYR A 1 167 ? 13.631 26.665 -1.929 1.00 77.25 167 TYR A CA 1
ATOM 1339 C C . TYR A 1 167 ? 14.248 25.401 -2.545 1.00 77.25 167 TYR A C 1
ATOM 1341 O O . TYR A 1 167 ? 13.911 25.052 -3.670 1.00 77.25 167 TYR A O 1
ATOM 1349 N N . ASP A 1 168 ? 15.127 24.716 -1.807 1.00 80.62 168 ASP A N 1
ATOM 1350 C CA . ASP A 1 168 ? 15.763 23.462 -2.209 1.00 80.62 168 ASP A CA 1
ATOM 1351 C C . ASP A 1 168 ? 15.649 22.423 -1.082 1.00 80.62 168 ASP A C 1
ATOM 1353 O O . ASP A 1 168 ? 15.797 22.735 0.110 1.00 80.62 168 ASP A O 1
ATOM 1357 N N . PHE A 1 169 ? 15.355 21.186 -1.475 1.00 82.44 169 PHE A N 1
ATOM 1358 C CA . PHE A 1 169 ? 15.239 20.031 -0.605 1.00 82.44 169 PHE A CA 1
ATOM 1359 C C . PHE A 1 169 ? 15.726 18.774 -1.332 1.00 82.44 169 PHE A C 1
ATOM 1361 O O . PHE A 1 169 ? 15.079 18.275 -2.251 1.00 82.44 169 PHE A O 1
ATOM 1368 N N . SER A 1 170 ? 16.845 18.224 -0.863 1.00 83.50 170 SER A N 1
ATOM 1369 C CA . SER A 1 170 ? 17.374 16.943 -1.326 1.00 83.50 170 SER A CA 1
ATOM 1370 C C . SER A 1 170 ? 17.164 15.877 -0.258 1.00 83.50 170 SER A C 1
ATOM 1372 O O . SER A 1 170 ? 17.534 16.058 0.906 1.00 83.50 170 SER A O 1
ATOM 1374 N N . ALA A 1 171 ? 16.562 14.758 -0.654 1.00 82.50 171 ALA A N 1
ATOM 1375 C CA . ALA A 1 171 ? 16.359 13.618 0.221 1.00 82.50 171 ALA A CA 1
ATOM 1376 C C . ALA A 1 171 ? 16.523 12.303 -0.531 1.00 82.50 171 ALA A C 1
ATOM 1378 O O . ALA A 1 171 ? 15.963 12.089 -1.604 1.00 82.50 171 ALA A O 1
ATOM 1379 N N . ASN A 1 172 ? 17.226 11.373 0.108 1.00 82.44 172 ASN A N 1
ATOM 1380 C CA . ASN A 1 172 ? 17.299 10.000 -0.364 1.00 82.44 172 ASN A CA 1
ATOM 1381 C C . ASN A 1 172 ? 15.985 9.304 -0.021 1.00 82.44 172 ASN A C 1
ATOM 1383 O O . ASN A 1 172 ? 15.690 9.108 1.159 1.00 82.44 172 ASN A O 1
ATOM 1387 N N . LEU A 1 173 ? 15.195 8.910 -1.021 1.00 77.94 173 LEU A N 1
ATOM 1388 C CA . LEU A 1 173 ? 13.964 8.147 -0.790 1.00 77.94 173 LEU A CA 1
ATOM 1389 C C . LEU A 1 173 ? 14.278 6.708 -0.356 1.00 77.94 173 LEU A C 1
ATOM 1391 O O . LEU A 1 173 ? 13.732 6.232 0.641 1.00 77.94 173 LEU A O 1
ATOM 1395 N N . PHE A 1 174 ? 15.247 6.070 -1.011 1.00 79.94 174 PHE A N 1
ATOM 1396 C CA . PHE A 1 174 ? 15.687 4.705 -0.724 1.00 79.94 174 PHE A CA 1
ATOM 1397 C C . PHE A 1 174 ? 16.980 4.732 0.093 1.00 79.94 174 PHE A C 1
ATOM 1399 O O . PHE A 1 174 ? 17.975 5.301 -0.346 1.00 79.94 174 PHE A O 1
ATOM 1406 N N . THR A 1 175 ? 16.953 4.165 1.300 1.00 73.12 175 THR A N 1
ATOM 1407 C CA . THR A 1 175 ? 18.135 4.098 2.182 1.00 73.12 175 THR A CA 1
ATOM 1408 C C . THR A 1 175 ? 18.704 2.682 2.270 1.00 73.12 175 THR A C 1
ATOM 1410 O O . THR A 1 175 ? 19.914 2.535 2.370 1.00 73.12 175 THR A O 1
ATOM 1413 N N . GLU A 1 176 ? 17.854 1.656 2.181 1.00 71.81 176 GLU A N 1
ATOM 1414 C CA . GLU A 1 176 ? 18.255 0.250 2.341 1.00 71.81 176 GLU A CA 1
ATOM 1415 C C . GLU A 1 176 ? 18.140 -0.519 1.021 1.00 71.81 176 GLU A C 1
ATOM 1417 O O . GLU A 1 176 ? 19.136 -0.981 0.470 1.00 71.81 176 GLU A O 1
ATOM 1422 N N . GLU A 1 177 ? 16.928 -0.607 0.466 1.00 75.56 177 GLU A N 1
ATOM 1423 C CA . GLU A 1 177 ? 16.658 -1.307 -0.791 1.00 75.56 177 GLU A CA 1
ATOM 1424 C C . GLU A 1 177 ? 16.493 -0.299 -1.937 1.00 75.56 177 GLU A C 1
ATOM 1426 O O . GLU A 1 177 ? 15.456 0.354 -2.071 1.00 75.56 177 GLU A O 1
ATOM 1431 N N . VAL A 1 178 ? 17.517 -0.168 -2.786 1.00 76.69 178 VAL A N 1
ATOM 1432 C CA . VAL A 1 178 ? 17.420 0.623 -4.022 1.00 76.69 178 VAL A CA 1
ATOM 1433 C C . VAL A 1 178 ? 16.708 -0.211 -5.097 1.00 76.69 178 VAL A C 1
ATOM 1435 O O . VAL A 1 178 ? 17.153 -1.327 -5.398 1.00 76.69 178 VAL A O 1
ATOM 1438 N N . PRO A 1 179 ? 15.618 0.290 -5.710 1.00 75.50 179 PRO A N 1
ATOM 1439 C CA . PRO A 1 179 ? 14.922 -0.430 -6.767 1.00 75.50 179 PRO A CA 1
ATOM 1440 C C . PRO A 1 179 ? 15.852 -0.728 -7.947 1.00 75.50 179 PRO A C 1
ATOM 1442 O O . PRO A 1 179 ? 16.439 0.177 -8.531 1.00 75.50 179 PRO A O 1
ATOM 1445 N N . ARG A 1 180 ? 15.938 -2.000 -8.357 1.00 77.88 180 ARG A N 1
ATOM 1446 C 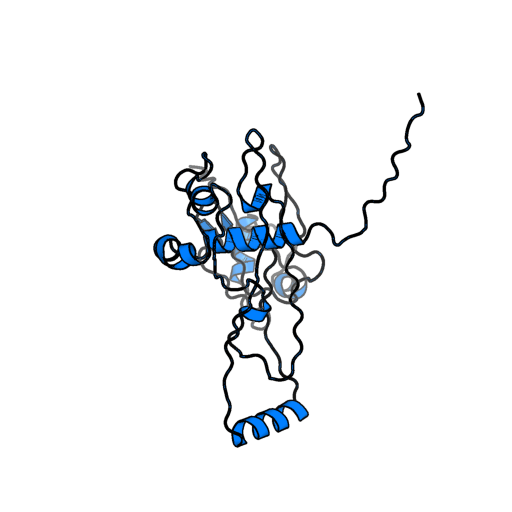CA . ARG A 1 180 ? 16.733 -2.402 -9.536 1.00 77.88 180 ARG A CA 1
ATOM 1447 C C . ARG A 1 180 ? 16.132 -1.940 -10.863 1.00 77.88 180 ARG A C 1
ATOM 1449 O O . ARG A 1 180 ? 16.836 -1.873 -11.863 1.00 77.88 180 ARG A O 1
ATOM 1456 N N . ARG A 1 181 ? 14.817 -1.710 -10.904 1.00 76.94 181 ARG A N 1
ATOM 1457 C CA . ARG A 1 181 ? 14.107 -1.252 -12.101 1.00 76.94 181 ARG A CA 1
ATOM 1458 C C . ARG A 1 181 ? 12.931 -0.374 -11.711 1.00 76.94 181 ARG A C 1
ATOM 1460 O O . ARG A 1 181 ? 12.045 -0.824 -10.986 1.00 76.94 181 ARG A O 1
ATOM 1467 N N . VAL A 1 182 ? 12.895 0.824 -12.275 1.00 80.25 182 VAL A N 1
ATOM 1468 C CA . VAL A 1 182 ? 11.735 1.712 -12.232 1.00 80.25 182 VAL A CA 1
ATOM 1469 C C . VAL A 1 182 ? 10.832 1.383 -13.421 1.00 80.25 182 VAL A C 1
ATOM 1471 O O . VAL A 1 182 ? 11.325 1.212 -14.534 1.00 80.25 182 VAL A O 1
ATOM 1474 N N . ARG A 1 183 ? 9.528 1.221 -13.177 1.00 83.31 183 ARG A N 1
ATOM 1475 C CA . ARG A 1 183 ? 8.530 0.957 -14.231 1.00 83.31 183 ARG A CA 1
ATOM 1476 C C . ARG A 1 183 ? 7.568 2.110 -14.446 1.00 83.31 183 ARG A C 1
ATOM 1478 O O . ARG A 1 183 ? 7.169 2.340 -15.578 1.00 83.31 183 ARG A O 1
ATOM 1485 N N . ASP A 1 184 ? 7.214 2.791 -13.369 1.00 83.38 184 ASP A N 1
ATOM 1486 C CA . ASP A 1 184 ? 6.308 3.924 -13.397 1.00 83.38 184 ASP A CA 1
ATOM 1487 C C . ASP A 1 184 ? 6.710 4.904 -12.296 1.00 83.38 184 ASP A C 1
ATOM 1489 O O . ASP A 1 184 ? 7.269 4.492 -11.271 1.00 83.38 184 ASP A O 1
ATOM 1493 N N . ILE A 1 185 ? 6.468 6.186 -12.540 1.00 86.38 185 ILE A N 1
ATOM 1494 C CA . ILE A 1 185 ? 6.695 7.270 -11.588 1.00 86.38 185 ILE A CA 1
ATOM 1495 C C . ILE A 1 185 ? 5.500 8.196 -11.684 1.00 86.38 185 ILE A C 1
ATOM 1497 O O . ILE A 1 185 ? 5.245 8.778 -12.736 1.00 86.38 185 ILE A O 1
ATOM 1501 N N . GLU A 1 186 ? 4.832 8.370 -10.554 1.00 85.31 186 GLU A N 1
ATOM 1502 C CA . GLU A 1 186 ? 3.705 9.270 -10.412 1.00 85.31 186 GLU A CA 1
ATOM 1503 C C . GLU A 1 186 ? 3.948 10.192 -9.217 1.00 85.31 186 GLU A C 1
ATOM 1505 O O . GLU A 1 186 ? 4.300 9.750 -8.121 1.00 85.31 186 GLU A O 1
ATOM 1510 N N . LEU A 1 187 ? 3.754 11.487 -9.435 1.00 83.00 187 LEU A N 1
ATOM 1511 C CA . LEU A 1 187 ? 3.823 12.522 -8.421 1.00 83.00 187 LEU A CA 1
ATOM 1512 C C . LEU A 1 187 ? 2.486 13.250 -8.376 1.00 83.00 187 LEU A C 1
ATOM 1514 O O . LEU A 1 187 ? 2.136 13.967 -9.308 1.00 83.00 187 LEU A O 1
ATOM 1518 N N . THR A 1 188 ? 1.755 13.112 -7.274 1.00 81.56 188 THR A N 1
ATOM 1519 C CA . THR A 1 188 ? 0.536 13.892 -7.045 1.00 81.56 188 THR A CA 1
ATOM 1520 C C . THR A 1 188 ? 0.840 15.059 -6.117 1.00 81.56 188 THR A C 1
ATOM 1522 O O . THR A 1 188 ? 1.231 14.859 -4.969 1.00 81.56 188 THR A O 1
ATOM 1525 N N . ALA A 1 189 ? 0.636 16.283 -6.593 1.00 78.88 189 ALA A N 1
ATOM 1526 C CA . ALA A 1 189 ? 0.777 17.490 -5.789 1.00 78.88 189 ALA A CA 1
ATOM 1527 C C . ALA A 1 189 ? -0.353 18.473 -6.070 1.00 78.88 189 ALA A C 1
ATOM 1529 O O . ALA A 1 189 ? -0.710 18.726 -7.221 1.00 78.88 189 ALA A O 1
ATOM 1530 N N . SER A 1 190 ? -0.916 19.042 -5.001 1.00 75.69 190 SER A N 1
ATOM 1531 C CA . SER A 1 190 ? -2.009 20.023 -5.073 1.00 75.69 190 SER A CA 1
ATOM 1532 C C . SER A 1 190 ? -3.196 19.558 -5.937 1.00 75.69 190 SER A C 1
ATOM 1534 O O . SER A 1 190 ? -3.800 20.354 -6.652 1.00 75.69 190 SER A O 1
ATOM 1536 N N . GLY A 1 191 ? -3.506 18.256 -5.905 1.00 75.88 191 GLY A N 1
ATOM 1537 C CA . GLY A 1 191 ? -4.588 17.646 -6.689 1.00 75.88 191 GLY A CA 1
ATOM 1538 C C . GLY A 1 191 ? -4.281 17.421 -8.175 1.00 75.88 191 GLY A C 1
ATOM 1539 O O . GLY A 1 191 ? -5.187 17.060 -8.920 1.00 75.88 191 GLY A O 1
ATOM 1540 N N . ARG A 1 192 ? -3.034 17.628 -8.622 1.00 78.56 192 ARG A N 1
ATOM 1541 C CA . ARG A 1 192 ? -2.576 17.316 -9.984 1.00 78.56 192 ARG A CA 1
ATOM 1542 C C . ARG A 1 192 ? -1.549 16.197 -9.970 1.00 78.56 192 ARG A C 1
ATOM 1544 O O . ARG A 1 192 ? -0.652 16.194 -9.130 1.00 78.56 192 ARG A O 1
ATOM 1551 N N . THR A 1 193 ? -1.666 15.307 -10.943 1.00 84.31 193 THR A N 1
ATOM 1552 C CA . THR A 1 193 ? -0.748 14.192 -11.159 1.00 84.31 193 THR A CA 1
ATOM 1553 C C . THR A 1 193 ? 0.258 14.530 -12.258 1.00 84.31 193 THR A C 1
ATOM 1555 O O . THR A 1 193 ? -0.124 14.998 -13.332 1.00 84.31 193 THR A O 1
ATOM 1558 N N . TYR A 1 194 ? 1.537 14.268 -11.994 1.00 85.31 194 TYR A N 1
ATOM 1559 C CA . TYR A 1 194 ? 2.658 14.421 -12.914 1.00 85.31 194 TYR A CA 1
ATOM 1560 C C . TYR A 1 194 ? 3.388 13.075 -13.065 1.00 85.31 194 TYR A C 1
ATOM 1562 O O . TYR A 1 194 ? 3.721 12.463 -12.051 1.00 85.31 194 TYR A O 1
ATOM 1570 N N . PRO A 1 195 ? 3.674 12.610 -14.289 1.00 84.62 195 PRO A N 1
ATOM 1571 C CA . PRO A 1 195 ? 3.151 13.136 -15.548 1.00 84.62 195 PRO A CA 1
ATOM 1572 C C . PRO A 1 195 ? 1.634 12.881 -15.651 1.00 84.62 195 PRO A C 1
ATOM 1574 O O . PRO A 1 195 ? 1.127 11.906 -15.108 1.00 84.62 195 PRO A O 1
ATOM 1577 N N . GLN A 1 196 ? 0.897 13.727 -16.380 1.00 81.88 196 GLN A N 1
ATOM 1578 C CA . GLN A 1 196 ? -0.554 13.532 -16.566 1.00 81.88 196 GLN A CA 1
ATOM 1579 C C . GLN A 1 196 ? -0.878 12.191 -17.247 1.00 81.88 196 GLN A C 1
ATOM 1581 O O . GLN A 1 196 ? -1.930 11.601 -17.013 1.00 81.88 196 GLN A O 1
ATOM 1586 N N . TYR A 1 197 ? 0.027 11.723 -18.106 1.00 85.12 197 TYR A N 1
ATOM 1587 C CA . TYR A 1 197 ? -0.034 10.392 -18.687 1.00 85.12 197 TYR A CA 1
ATOM 1588 C C . TYR A 1 197 ? 1.173 9.583 -18.200 1.00 85.12 197 TYR A C 1
ATOM 1590 O O . TYR A 1 197 ? 2.298 10.022 -18.465 1.00 85.12 197 TYR A O 1
ATOM 1598 N N . PRO A 1 198 ? 0.963 8.426 -17.545 1.00 86.75 198 PRO A N 1
ATOM 1599 C CA . PRO A 1 198 ? 2.035 7.597 -17.001 1.00 86.75 198 PRO A CA 1
ATOM 1600 C C . PRO A 1 198 ? 3.107 7.235 -18.029 1.00 86.75 198 PRO A C 1
ATOM 1602 O O . PRO A 1 198 ? 2.827 7.031 -19.218 1.00 86.75 198 PRO A O 1
ATOM 1605 N N . TYR A 1 199 ? 4.352 7.109 -17.576 1.00 87.31 199 TYR A N 1
ATOM 1606 C CA . TYR A 1 199 ? 5.430 6.660 -18.448 1.00 87.31 199 TYR A CA 1
ATOM 1607 C C . TYR A 1 199 ? 5.375 5.141 -18.615 1.00 87.31 199 TYR A C 1
ATOM 1609 O O . TYR A 1 199 ? 5.370 4.392 -17.645 1.00 87.31 199 TYR A O 1
ATOM 1617 N N . ASN A 1 200 ? 5.425 4.659 -19.856 1.00 86.00 200 ASN A N 1
ATOM 1618 C CA . ASN A 1 200 ? 5.642 3.238 -20.117 1.00 86.00 200 ASN A CA 1
ATOM 1619 C C . ASN A 1 200 ? 7.150 2.949 -20.178 1.00 86.00 200 ASN A C 1
ATOM 1621 O O . ASN A 1 200 ? 7.715 2.876 -21.268 1.00 86.00 200 ASN A O 1
ATOM 1625 N N . LEU A 1 201 ? 7.804 2.854 -19.014 1.00 86.81 201 LEU A N 1
ATOM 1626 C CA . LEU A 1 201 ? 9.258 2.697 -18.927 1.00 86.81 201 LEU A CA 1
ATOM 1627 C C . LEU A 1 201 ? 9.670 1.242 -19.180 1.00 86.81 201 LEU A C 1
ATOM 1629 O O . LEU A 1 201 ? 9.620 0.387 -18.289 1.00 86.81 201 LEU A O 1
ATOM 1633 N N . ASP A 1 202 ? 10.149 0.973 -20.393 1.00 87.31 202 ASP A N 1
ATOM 1634 C CA . ASP A 1 202 ? 10.834 -0.274 -20.725 1.00 87.31 202 ASP A CA 1
ATOM 1635 C C . ASP A 1 202 ? 12.227 -0.012 -21.293 1.00 87.31 202 ASP A C 1
ATOM 1637 O O . ASP A 1 202 ? 12.462 0.062 -22.500 1.00 87.31 202 ASP A O 1
ATOM 1641 N N . TYR A 1 203 ? 13.186 0.066 -20.377 1.00 86.12 203 TYR A N 1
ATOM 1642 C CA . TYR A 1 203 ? 14.595 0.229 -20.700 1.00 86.12 203 TYR A CA 1
ATOM 1643 C C . TYR A 1 203 ? 15.159 -0.896 -21.571 1.00 86.12 203 TYR A C 1
ATOM 1645 O O . T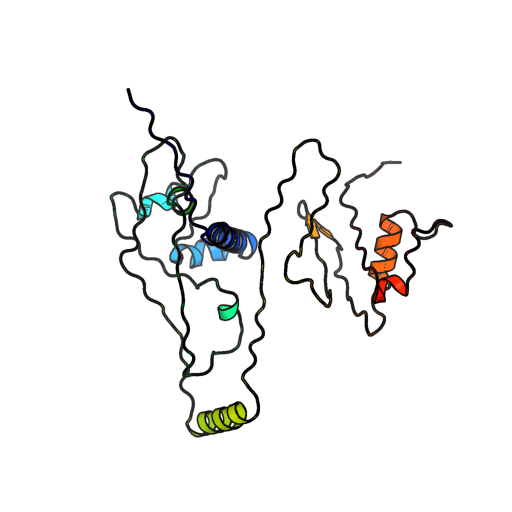YR A 1 203 ? 16.052 -0.640 -22.375 1.00 86.12 203 TYR A O 1
ATOM 1653 N N . LYS A 1 204 ? 14.653 -2.136 -21.467 1.00 86.19 204 LYS A N 1
ATOM 1654 C CA . LYS A 1 204 ? 15.174 -3.251 -22.277 1.00 86.19 204 LYS A CA 1
ATOM 1655 C C . LYS A 1 204 ? 14.818 -3.058 -23.748 1.00 86.19 204 LYS A C 1
ATOM 1657 O O . LYS A 1 204 ? 15.700 -3.177 -24.593 1.00 86.19 204 LYS A O 1
ATOM 1662 N N . ASN A 1 205 ? 13.570 -2.675 -24.011 1.00 87.50 205 ASN A N 1
ATOM 1663 C CA . ASN A 1 205 ? 13.026 -2.458 -25.353 1.00 87.50 205 ASN A CA 1
ATOM 1664 C C . ASN A 1 205 ? 13.201 -1.017 -25.873 1.00 87.50 205 ASN A C 1
ATOM 1666 O O . ASN A 1 205 ? 12.583 -0.643 -26.863 1.00 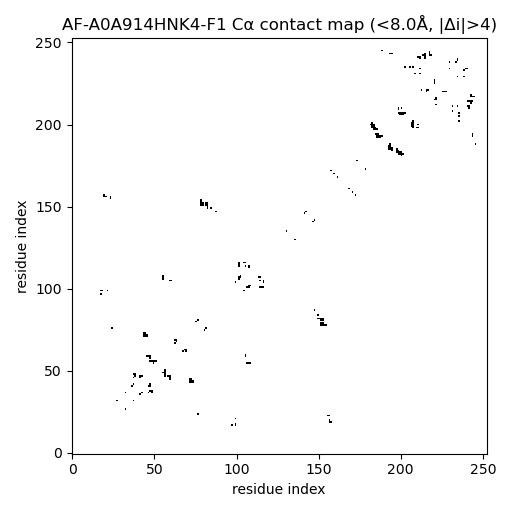87.50 205 ASN A O 1
ATOM 1670 N N . ASN A 1 206 ? 14.042 -0.205 -25.223 1.00 87.50 206 ASN A N 1
ATOM 1671 C CA . ASN A 1 206 ? 14.281 1.206 -25.555 1.00 87.50 206 ASN A CA 1
ATOM 1672 C C . ASN A 1 206 ? 13.036 2.112 -25.508 1.00 87.50 206 ASN A C 1
ATOM 1674 O O . ASN A 1 206 ? 13.005 3.179 -26.117 1.00 87.50 206 ASN A O 1
ATOM 1678 N N . ASN A 1 207 ? 12.022 1.733 -24.733 1.00 88.75 207 ASN A N 1
ATOM 1679 C CA . ASN A 1 207 ? 10.821 2.532 -24.538 1.00 88.75 207 ASN A CA 1
ATOM 1680 C C . ASN A 1 207 ? 10.991 3.473 -23.334 1.00 88.75 207 ASN A C 1
ATOM 1682 O O . ASN A 1 207 ? 10.457 3.240 -22.254 1.00 88.75 207 ASN A O 1
ATOM 1686 N N . TYR A 1 208 ? 11.823 4.500 -23.496 1.00 89.31 208 TYR A N 1
ATOM 1687 C CA . TYR A 1 208 ? 12.049 5.543 -22.481 1.00 89.31 208 TYR A CA 1
ATOM 1688 C C . TYR A 1 208 ? 12.309 6.931 -23.101 1.00 89.31 208 TYR A C 1
ATOM 1690 O O . TYR A 1 208 ? 12.679 7.871 -22.402 1.00 89.31 208 TYR A O 1
ATOM 1698 N N . ALA A 1 209 ? 12.091 7.074 -24.417 1.00 90.31 209 ALA A N 1
ATOM 1699 C CA . ALA A 1 209 ? 12.291 8.318 -25.169 1.00 90.31 209 ALA A CA 1
ATOM 1700 C C . ALA A 1 209 ? 11.539 9.506 -24.570 1.00 90.31 209 ALA A C 1
ATOM 1702 O O . ALA A 1 209 ? 12.118 10.574 -24.399 1.00 90.31 209 ALA A O 1
ATOM 1703 N N . ARG A 1 210 ? 10.276 9.289 -24.192 1.00 90.25 210 ARG A N 1
ATOM 1704 C CA . ARG A 1 210 ? 9.438 10.324 -23.590 1.00 90.25 210 ARG A CA 1
ATOM 1705 C C . ARG A 1 210 ? 10.003 10.820 -22.261 1.00 90.25 210 ARG A C 1
ATOM 1707 O O . ARG A 1 210 ? 10.153 12.014 -22.089 1.00 90.25 210 ARG A O 1
ATOM 1714 N N . ALA A 1 211 ? 10.377 9.914 -21.359 1.00 90.25 211 ALA A N 1
ATOM 1715 C CA . ALA A 1 211 ? 10.925 10.304 -20.061 1.00 90.25 211 ALA A CA 1
ATOM 1716 C C . ALA A 1 211 ? 12.233 11.101 -20.197 1.00 90.25 211 ALA A C 1
ATOM 1718 O O . ALA A 1 211 ? 12.443 12.060 -19.462 1.00 90.25 211 ALA A O 1
ATOM 1719 N N . TYR A 1 212 ? 13.088 10.732 -21.158 1.00 90.50 212 TYR A N 1
ATOM 1720 C CA . TYR A 1 212 ? 14.302 11.489 -21.460 1.00 90.50 212 TYR A CA 1
ATOM 1721 C C . TYR A 1 212 ? 13.989 12.869 -22.054 1.00 90.50 212 TYR A C 1
ATOM 1723 O O . TYR A 1 212 ? 14.551 13.862 -21.604 1.00 90.50 212 TYR A O 1
ATOM 1731 N N . HIS A 1 213 ? 13.094 12.937 -23.044 1.00 90.38 213 HIS A N 1
ATOM 1732 C CA . HIS A 1 213 ? 12.679 14.200 -23.654 1.00 90.38 213 HIS A CA 1
ATOM 1733 C C . HIS A 1 213 ? 12.085 15.147 -22.610 1.00 90.38 213 HIS A C 1
ATOM 1735 O O . HIS A 1 213 ? 12.552 16.274 -22.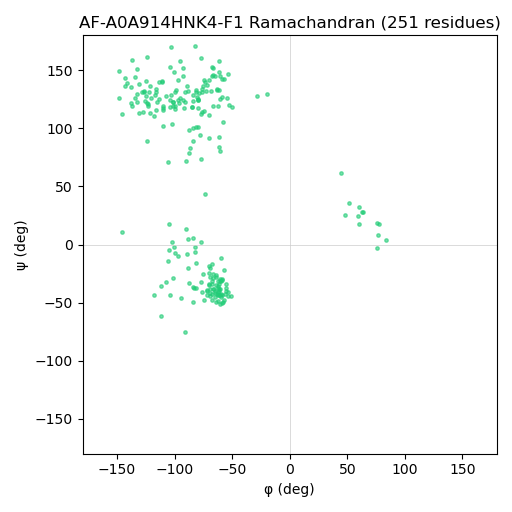485 1.00 90.38 213 HIS A O 1
ATOM 1741 N N . ASP A 1 214 ? 11.138 14.657 -21.810 1.00 90.38 214 ASP A N 1
ATOM 1742 C CA . ASP A 1 214 ? 10.477 15.436 -20.769 1.00 90.38 214 ASP A CA 1
ATOM 1743 C C . ASP A 1 214 ? 11.511 15.919 -19.734 1.00 90.38 214 ASP A C 1
ATOM 1745 O O . ASP A 1 214 ? 11.477 17.073 -19.324 1.00 90.38 214 ASP A O 1
ATOM 1749 N N . ALA A 1 215 ? 12.500 15.102 -19.347 1.00 89.94 215 ALA A N 1
ATOM 1750 C CA . ALA A 1 215 ? 13.569 15.556 -18.453 1.00 89.94 215 ALA A CA 1
ATOM 1751 C C . ALA A 1 215 ? 14.388 16.716 -19.051 1.00 89.94 215 ALA A C 1
ATOM 1753 O O . ALA A 1 215 ? 14.663 17.689 -18.352 1.00 89.94 215 ALA A O 1
ATOM 1754 N N . GLN A 1 216 ? 14.755 16.640 -20.335 1.00 90.06 216 GLN A N 1
ATOM 1755 C CA . GLN A 1 216 ? 15.505 17.712 -20.997 1.00 90.06 216 GLN A CA 1
ATOM 1756 C C . GLN A 1 216 ? 14.649 18.965 -21.220 1.00 90.06 216 GLN A C 1
ATOM 1758 O O . GLN A 1 216 ? 15.153 20.079 -21.092 1.00 90.06 216 GLN A O 1
ATOM 1763 N N . GLU A 1 217 ? 13.356 18.805 -21.504 1.00 89.19 217 GLU A N 1
ATOM 1764 C CA . GLU A 1 217 ? 12.407 19.908 -21.672 1.00 89.19 217 GLU A CA 1
ATOM 1765 C C . GLU A 1 217 ? 12.242 20.698 -20.376 1.00 89.19 217 GLU A C 1
ATOM 1767 O O . GLU A 1 217 ? 12.434 21.913 -20.368 1.00 89.19 217 GLU A O 1
ATOM 1772 N N . HIS A 1 218 ? 11.999 20.015 -19.257 1.00 87.75 218 HIS A N 1
ATOM 1773 C CA . HIS A 1 218 ? 11.837 20.677 -17.962 1.00 87.75 218 HIS A CA 1
ATOM 1774 C C . HIS A 1 218 ? 13.141 21.285 -17.416 1.00 87.75 218 HIS A C 1
ATOM 1776 O O . HIS A 1 218 ? 13.088 22.168 -16.562 1.00 87.75 218 HIS A O 1
ATOM 1782 N N . LEU A 1 219 ? 14.307 20.841 -17.896 1.00 87.50 219 LEU A N 1
ATOM 1783 C CA . LEU A 1 219 ? 15.594 21.491 -17.621 1.00 87.50 219 LEU A CA 1
ATOM 1784 C C . LEU A 1 219 ? 15.871 22.696 -18.537 1.00 87.50 219 LEU A C 1
ATOM 1786 O O . LEU A 1 219 ? 16.863 23.388 -18.326 1.00 87.50 219 LEU A O 1
ATOM 1790 N N . GLY A 1 220 ? 15.029 22.951 -19.545 1.00 86.12 220 GLY A N 1
ATOM 1791 C CA . GLY A 1 220 ? 15.235 24.013 -20.535 1.00 86.12 220 GLY A CA 1
ATOM 1792 C C . GLY A 1 220 ? 16.300 23.689 -21.589 1.00 86.12 220 GLY A C 1
ATOM 1793 O O . GLY A 1 220 ? 16.820 24.592 -22.237 1.00 86.12 220 GLY A O 1
ATOM 1794 N N . LEU A 1 221 ? 16.641 22.409 -21.757 1.00 86.81 221 LEU A N 1
ATOM 1795 C CA . LEU A 1 221 ? 17.694 21.926 -22.659 1.00 86.81 221 LEU A CA 1
ATOM 1796 C C . LEU A 1 221 ? 17.140 21.251 -23.919 1.00 86.81 221 LEU A C 1
ATOM 1798 O O . LEU A 1 221 ? 17.874 21.014 -24.879 1.00 86.81 221 LEU A O 1
ATOM 1802 N N . ALA A 1 222 ? 15.848 20.914 -23.941 1.00 83.62 222 ALA A N 1
ATOM 1803 C CA . ALA A 1 222 ? 15.231 20.368 -25.142 1.00 83.62 222 ALA A CA 1
ATOM 1804 C C . ALA A 1 222 ? 15.306 21.387 -26.285 1.00 83.62 222 ALA A C 1
ATOM 1806 O O . ALA A 1 222 ? 14.974 22.559 -26.120 1.00 83.62 222 ALA A O 1
ATOM 1807 N N . CYS A 1 223 ? 15.725 20.917 -27.461 1.00 82.44 223 CYS A N 1
ATOM 1808 C CA . CYS A 1 223 ? 15.833 21.724 -28.678 1.00 82.44 223 CYS A CA 1
ATOM 1809 C C . CYS A 1 223 ? 16.786 22.932 -28.578 1.00 82.44 223 CYS A C 1
ATOM 1811 O O . CYS A 1 223 ? 16.726 23.817 -29.433 1.00 82.44 223 CYS A O 1
ATOM 1813 N N . THR A 1 224 ? 17.683 22.970 -27.588 1.00 86.06 224 THR A N 1
ATOM 1814 C CA . THR A 1 224 ? 18.745 23.979 -27.495 1.00 86.06 224 THR A CA 1
ATOM 1815 C C . THR A 1 224 ? 20.093 23.395 -27.928 1.00 86.06 224 THR A C 1
ATOM 1817 O O . THR A 1 224 ? 20.241 22.194 -28.158 1.00 86.06 224 THR A O 1
ATOM 1820 N N . THR A 1 225 ? 21.099 24.257 -28.087 1.00 84.56 225 THR A N 1
ATOM 1821 C CA . THR A 1 225 ? 22.489 23.840 -28.342 1.00 84.56 225 THR A CA 1
ATOM 1822 C C . THR A 1 225 ? 23.238 23.457 -27.063 1.00 84.56 225 THR A C 1
ATOM 1824 O O . THR A 1 225 ? 24.411 23.093 -27.128 1.00 84.56 225 THR A O 1
ATOM 1827 N N . GLU A 1 226 ? 22.592 23.577 -25.903 1.00 84.25 226 GLU A N 1
ATOM 1828 C CA . GLU A 1 226 ? 23.179 23.298 -24.596 1.00 84.25 226 GLU A CA 1
ATOM 1829 C C . GLU A 1 226 ? 22.916 21.846 -24.178 1.00 84.25 226 GLU A C 1
ATOM 1831 O O . GLU A 1 226 ? 21.944 21.218 -24.591 1.00 84.25 226 GLU A O 1
ATOM 1836 N N . SER A 1 227 ? 23.809 21.276 -23.367 1.00 83.19 227 SER A N 1
ATOM 1837 C CA . SER A 1 227 ? 23.702 19.890 -22.907 1.00 83.19 227 SER A CA 1
ATOM 1838 C C . SER A 1 227 ? 24.132 19.769 -21.452 1.00 83.19 227 SER A C 1
ATOM 1840 O O . SER A 1 227 ? 25.143 20.335 -21.042 1.00 83.19 227 SER A O 1
ATOM 1842 N N . ASN A 1 228 ? 23.393 18.970 -20.685 1.00 83.50 228 ASN A N 1
ATOM 1843 C CA . ASN A 1 228 ? 23.739 18.570 -19.318 1.00 83.50 228 ASN A CA 1
ATOM 1844 C C . ASN A 1 228 ? 24.689 17.359 -19.265 1.00 83.50 228 ASN A C 1
ATOM 1846 O O . ASN A 1 228 ? 24.935 16.824 -18.187 1.00 83.50 228 ASN A O 1
ATOM 1850 N N . GLY A 1 229 ? 25.188 16.884 -20.413 1.00 85.19 229 GLY A N 1
ATOM 1851 C CA . GLY A 1 229 ? 26.062 15.710 -20.501 1.00 85.19 229 GLY A CA 1
ATOM 1852 C C . GLY A 1 229 ? 25.345 14.363 -20.341 1.00 85.19 229 GLY A C 1
ATOM 1853 O O . GLY A 1 229 ? 25.976 13.319 -20.503 1.00 85.19 229 GLY A O 1
ATOM 1854 N N . LEU A 1 230 ? 24.033 14.354 -20.079 1.00 88.19 230 LEU A N 1
ATOM 1855 C CA . LEU A 1 230 ? 23.234 13.137 -19.973 1.00 88.19 230 LEU A CA 1
ATOM 1856 C C . LEU A 1 230 ? 22.788 12.693 -21.368 1.00 88.19 230 LEU A C 1
ATOM 1858 O O . LEU A 1 230 ? 21.833 13.229 -21.919 1.00 88.19 230 LEU A O 1
ATOM 1862 N N . SER A 1 231 ? 23.477 11.713 -21.954 1.00 88.62 231 SER A N 1
ATOM 1863 C CA . SER A 1 231 ? 23.096 11.172 -23.266 1.00 88.62 231 SER A CA 1
ATOM 1864 C C . SER A 1 231 ? 21.895 10.220 -23.193 1.00 88.62 231 SER A C 1
ATOM 1866 O O . SER A 1 231 ? 21.604 9.621 -22.156 1.00 88.62 231 SER A O 1
ATOM 1868 N N . TYR A 1 232 ? 21.238 10.001 -24.335 1.00 88.25 232 TYR A N 1
ATOM 1869 C CA . TYR A 1 232 ? 20.110 9.071 -24.443 1.00 88.25 232 TYR A CA 1
ATOM 1870 C C . TYR A 1 232 ? 20.471 7.618 -24.079 1.00 88.25 232 TYR A C 1
ATOM 1872 O O . TYR A 1 232 ? 19.643 6.879 -23.545 1.00 88.25 232 TYR A O 1
ATOM 1880 N N . SER A 1 233 ? 21.709 7.187 -24.333 1.00 87.38 233 SER A N 1
ATOM 1881 C CA . SER A 1 233 ? 22.195 5.869 -23.909 1.00 87.38 233 SER A CA 1
ATOM 1882 C C . SER A 1 233 ? 22.524 5.834 -22.417 1.00 87.38 233 SER A C 1
ATOM 1884 O O . SER A 1 233 ? 22.139 4.878 -21.750 1.00 87.38 233 SER A O 1
ATOM 1886 N N . MET A 1 234 ? 23.146 6.891 -21.877 1.00 88.50 234 MET A N 1
ATOM 1887 C CA . MET A 1 234 ? 23.441 7.001 -20.437 1.00 88.50 234 MET A CA 1
ATOM 1888 C C . MET A 1 234 ? 22.168 7.023 -19.590 1.00 88.50 234 MET A C 1
ATOM 1890 O O . MET A 1 234 ? 22.163 6.480 -18.487 1.00 88.50 234 MET A O 1
ATOM 1894 N N . PHE A 1 235 ? 21.074 7.576 -20.128 1.00 87.06 235 PHE A N 1
ATOM 1895 C CA . PHE A 1 235 ? 19.771 7.581 -19.464 1.00 87.06 235 PHE A CA 1
ATOM 1896 C C . PHE A 1 235 ? 19.239 6.174 -19.147 1.00 87.06 235 PHE A C 1
ATOM 1898 O O . PHE A 1 235 ? 18.492 5.970 -18.191 1.00 87.06 235 PHE A O 1
ATOM 1905 N N . LYS A 1 236 ? 19.608 5.188 -19.973 1.00 85.19 236 LYS A N 1
ATOM 1906 C CA . LYS A 1 236 ? 19.197 3.788 -19.831 1.00 85.19 236 LYS A CA 1
ATOM 1907 C C . LYS A 1 236 ? 20.073 3.003 -18.861 1.00 85.19 236 LYS A C 1
ATOM 1909 O O . LYS A 1 236 ? 19.565 2.086 -18.219 1.00 85.19 236 LYS A O 1
ATOM 1914 N N . THR A 1 237 ? 21.375 3.282 -18.843 1.00 81.56 237 THR A N 1
ATOM 1915 C CA . THR A 1 237 ? 22.380 2.422 -18.201 1.00 81.56 237 THR A CA 1
ATOM 1916 C C . THR A 1 237 ? 22.876 2.956 -16.871 1.00 81.56 237 THR A C 1
ATOM 1918 O O . THR A 1 237 ? 22.989 2.178 -15.929 1.00 81.56 237 THR A O 1
ATOM 1921 N N . ASP A 1 238 ? 23.146 4.258 -16.791 1.00 78.62 238 ASP A N 1
ATOM 1922 C CA . ASP A 1 238 ? 23.980 4.816 -15.723 1.00 78.62 238 ASP A CA 1
ATOM 1923 C C . ASP A 1 238 ? 23.216 5.815 -14.852 1.00 78.62 238 ASP A C 1
ATOM 1925 O O . ASP A 1 238 ? 23.303 5.764 -13.627 1.00 78.62 238 ASP A O 1
ATOM 1929 N N . PHE A 1 239 ? 22.425 6.702 -15.465 1.00 78.81 239 PHE A N 1
ATOM 1930 C CA . PHE A 1 239 ? 21.764 7.796 -14.753 1.00 78.81 239 PHE A CA 1
ATOM 1931 C C . PHE A 1 239 ? 20.314 7.959 -15.201 1.00 78.81 239 PHE A C 1
ATOM 1933 O O . PHE A 1 239 ? 20.054 8.290 -16.349 1.00 78.81 239 PHE A O 1
ATOM 1940 N N . CYS A 1 240 ? 19.354 7.812 -14.288 1.00 80.38 240 CYS A N 1
ATOM 1941 C CA . CYS A 1 240 ? 17.943 8.089 -14.566 1.00 80.38 240 CYS A CA 1
ATOM 1942 C C . CYS A 1 240 ? 17.502 9.339 -13.800 1.00 80.38 240 CYS A C 1
ATOM 1944 O O . CYS A 1 240 ? 17.262 9.273 -12.595 1.00 80.38 240 CYS A O 1
ATOM 1946 N N . LEU A 1 241 ? 17.401 10.472 -14.499 1.00 85.75 241 LEU A N 1
ATOM 1947 C CA . LEU A 1 241 ? 16.928 11.733 -13.930 1.00 85.75 241 LEU A CA 1
ATOM 1948 C C . LEU A 1 241 ? 15.492 12.009 -14.382 1.00 85.75 241 LEU A C 1
ATOM 1950 O O . LEU A 1 241 ? 15.220 12.082 -15.576 1.00 85.75 241 LEU A O 1
ATOM 1954 N N . TYR A 1 242 ? 14.586 12.203 -13.430 1.00 88.12 242 TYR A N 1
ATOM 1955 C CA . TYR A 1 242 ? 13.203 12.580 -13.705 1.00 88.12 242 TYR A CA 1
ATOM 1956 C C . TYR A 1 242 ? 12.953 13.978 -13.178 1.00 88.12 242 TYR A C 1
ATOM 1958 O O . TYR A 1 242 ? 13.192 14.250 -12.002 1.00 88.12 242 TYR A O 1
ATOM 1966 N N . VAL A 1 243 ? 12.480 14.855 -14.056 1.00 88.50 243 VAL A N 1
ATOM 1967 C CA . VAL A 1 243 ? 12.237 16.258 -13.737 1.00 88.50 243 VAL A CA 1
ATOM 1968 C C . VAL A 1 243 ? 10.765 16.539 -13.983 1.00 88.50 243 VAL A C 1
ATOM 1970 O O . VAL A 1 243 ? 10.243 16.247 -15.056 1.00 88.50 243 VAL A O 1
ATOM 1973 N N . PHE A 1 244 ? 10.097 17.072 -12.963 1.00 86.81 244 PHE A N 1
ATOM 1974 C CA . PHE A 1 244 ? 8.689 17.444 -13.013 1.00 86.81 244 PHE A CA 1
ATOM 1975 C C . PHE A 1 244 ? 8.569 18.916 -12.650 1.00 86.81 244 PHE A C 1
ATOM 1977 O O . PHE A 1 244 ? 8.962 19.326 -11.555 1.00 86.81 244 PHE A O 1
ATOM 1984 N N . GLN A 1 245 ? 8.020 19.719 -13.555 1.00 81.25 245 GLN A N 1
ATOM 1985 C CA . GLN A 1 245 ? 7.764 21.119 -13.258 1.00 81.25 245 GLN A CA 1
ATOM 1986 C C . GLN A 1 245 ? 6.516 21.248 -12.384 1.00 81.25 245 GLN A C 1
ATOM 1988 O O . GLN A 1 245 ? 5.396 20.975 -12.807 1.00 81.25 245 GLN A O 1
ATOM 1993 N N . MET A 1 246 ? 6.728 21.669 -11.138 1.00 74.06 246 MET A N 1
ATOM 1994 C CA . MET A 1 246 ? 5.665 21.817 -10.137 1.00 74.06 246 MET A CA 1
ATOM 1995 C C . MET A 1 246 ? 5.133 23.250 -10.022 1.00 74.06 246 MET A C 1
ATOM 1997 O O . MET A 1 246 ? 4.151 23.503 -9.324 1.00 74.06 246 MET A O 1
ATOM 2001 N N . THR A 1 247 ? 5.798 24.210 -10.664 1.00 68.06 247 THR A N 1
ATOM 2002 C CA . THR A 1 247 ? 5.444 25.625 -10.604 1.00 68.06 247 THR A CA 1
ATOM 2003 C C . THR A 1 247 ? 4.281 25.943 -11.541 1.00 68.06 247 THR A C 1
ATOM 2005 O O . THR A 1 247 ? 4.385 25.792 -12.753 1.00 68.06 247 THR A O 1
ATOM 2008 N N . ASN A 1 248 ? 3.208 26.525 -10.991 1.00 53.38 248 ASN A N 1
ATOM 2009 C CA . ASN A 1 248 ? 2.219 27.304 -11.752 1.00 53.38 248 ASN A CA 1
ATOM 2010 C C . ASN A 1 248 ? 2.800 28.669 -12.165 1.00 53.38 248 ASN A C 1
ATOM 2012 O O . ASN A 1 248 ? 2.137 29.697 -12.041 1.00 53.38 248 ASN A O 1
ATOM 2016 N N . ALA A 1 249 ? 4.042 28.710 -12.643 1.00 44.00 249 ALA A N 1
ATOM 2017 C CA . ALA A 1 249 ? 4.529 29.892 -13.329 1.00 44.00 249 ALA A CA 1
ATOM 2018 C C . ALA A 1 249 ? 3.934 29.869 -14.742 1.00 44.00 249 ALA A C 1
ATOM 2020 O O . ALA A 1 249 ? 4.626 29.623 -15.724 1.00 44.00 249 ALA A O 1
ATOM 2021 N N . GLN A 1 250 ? 2.632 30.156 -14.845 1.00 41.69 250 GLN A N 1
ATOM 2022 C CA . GLN A 1 250 ? 2.189 30.983 -15.956 1.00 41.69 250 GLN A CA 1
ATOM 2023 C C . GLN A 1 250 ? 2.919 32.317 -15.773 1.00 41.69 250 GLN A C 1
ATOM 2025 O O . GLN A 1 250 ? 2.413 33.244 -15.149 1.00 41.69 250 GLN A O 1
ATOM 2030 N N . CYS A 1 251 ? 4.158 32.387 -16.263 1.00 32.44 251 CYS A N 1
ATOM 2031 C CA . CYS A 1 251 ? 4.678 33.648 -16.747 1.00 32.44 251 CYS A CA 1
ATOM 2032 C C . CYS A 1 251 ? 3.747 34.017 -17.897 1.00 32.44 251 CYS A C 1
ATOM 2034 O O . CYS A 1 251 ? 3.888 33.519 -19.013 1.00 32.44 251 CYS A O 1
ATOM 2036 N N . CYS A 1 252 ? 2.716 34.792 -17.574 1.00 27.98 252 CYS A N 1
ATOM 2037 C CA . CYS A 1 252 ? 2.015 35.588 -18.555 1.00 27.98 252 CYS A CA 1
ATOM 2038 C C . CYS A 1 252 ? 3.084 36.372 -19.323 1.00 27.98 252 CYS A C 1
ATOM 2040 O O . CYS A 1 252 ? 3.864 37.108 -18.714 1.00 27.98 252 CYS A O 1
ATOM 2042 N N . LEU A 1 253 ? 3.148 36.120 -20.629 1.00 32.53 253 LEU A N 1
ATOM 2043 C CA . LEU A 1 253 ? 3.704 37.059 -21.597 1.00 32.53 253 LEU A CA 1
ATOM 2044 C C . LEU A 1 253 ? 2.961 38.397 -21.508 1.00 32.53 253 LEU A C 1
ATOM 2046 O O . LEU A 1 253 ? 1.736 38.365 -21.234 1.00 32.53 253 LEU A O 1
#

Sequence (253 aa):
MPTTMNDPKKKEGWPNEPNKRCDKVYLDTELSYPIAAKDAYFGVAGYFRDTDLSKVNDKRRKPLAESKAYQTISKLSADIFNQDLYMISNVEIDIELALQSDDFMLHQEKEKDKFVLEISDCRLIVKTVDLMDGLSLDIARKLDVEPARYGIRKSFMKSLFIAGGRYDFSANLFTEEVPRRVRDIELTASGRTYPQYPYNLDYKNNNYARAYHDAQEHLGLACTTESNGLSYSMFKTDFCLYVFQMTNAQCCL

pLDDT: mean 77.99, std 15.9, range [24.53, 95.38]

Solvent-accessible surface area (backbone atoms only — not comparable to full-atom values): 17687 Å² total; per-residue (Å²): 142,81,88,79,81,84,77,88,74,78,73,93,60,80,85,71,52,71,61,46,54,53,52,44,53,54,49,48,60,66,71,74,53,56,67,71,50,47,72,57,60,32,44,49,44,66,48,68,87,70,90,48,95,90,53,79,59,61,74,69,46,60,64,44,50,94,78,39,87,73,89,64,58,69,82,77,92,46,49,78,73,71,48,94,70,82,78,70,84,95,66,89,79,89,81,88,84,79,85,72,59,47,52,70,79,68,59,57,58,95,88,57,86,89,70,82,84,79,88,87,81,88,83,87,88,79,91,80,82,91,71,58,70,70,59,50,53,53,50,51,60,44,49,77,76,46,75,89,82,80,81,65,67,82,84,83,74,80,91,78,90,79,65,88,94,62,92,76,87,88,78,79,86,60,87,83,73,72,78,91,69,78,52,70,66,80,46,76,56,98,93,42,57,40,56,82,65,74,55,73,45,33,67,90,81,64,37,44,62,65,59,54,49,47,23,32,44,67,70,69,35,51,97,50,98,58,79,90,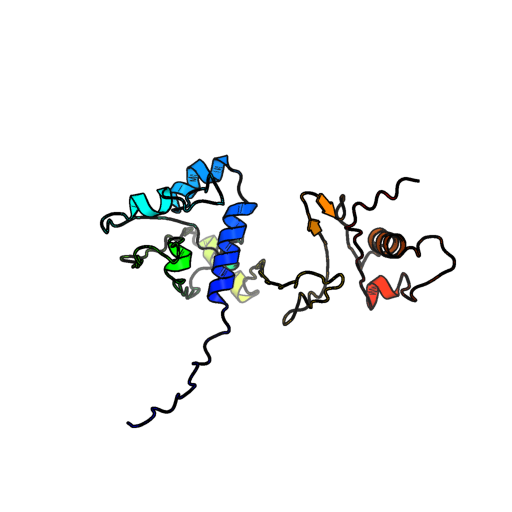80,78,43,82,68,42,45,66,77,78,48,83,70,84,54,78,86,82,72,86,72,75,72,75,127

Radius of gyration: 25.58 Å; Cα contacts (8 Å, |Δi|>4): 150; chains: 1; bounding box: 47×73×77 Å

Mean predicted aligned error: 12.99 Å

Nearest PDB structures (foldseek):
  7z4b-assembly1_DR  TM=1.045E-01  e=8.469E+00  Escherichia phage vB_EcoP_SU10